Protein AF-A0A0W1A1R6-F1 (afdb_monomer)

Secondary structure (DSSP, 8-state):
--HHHHHHHHHHHHHHHHHHHHHHHHHH-SSHHHHHHHHHHHHHHHHHHHHHHHHHHHHHHHHTT-----HHHHHHHHHHHHHHHHHHHHHHHHHHH---TTS--HHHHHHHHHHHHHHHHHHHT--SSSPPPP-SHHHHHHHHHHHHHHHHHHHHHHHHHH-TTS---TTS-HHHHHHHHHHTTTHHHHTHHHHHHHHHHHHHHHHH--PPPP-----HHHHHHHHHHHHHHHHHHHHHHHHH-TT-GGGSTT--PPPP-PPP--------------------------------S---TT---------HHHHHHHHSTHHHHHHHHHHHHTS----

Foldseek 3Di:
DALLLLLLVLLLLVLVLLLVCLLCLQVVFLDQQSQLVSVLSLVLSVVSLVLNVLSLVQLVCVLVVNRDDLVSSQVSLLSVQLLLVLQLLLQVLLCLQDVPPPDCGSNNVSVVSLVSSVVSCVSSVHDSPDRRDDPDPSSLLSNLQSLVLSLLSLVLLVVCLVPLPDDDDPLQDPVLNVRSSVCSVPSCVVCVVVSVVSNVVSVVCNVVRPDDHGSDGHHSVNSVVSSVVSVVSSVVSVVSVCVSCVPRPCNDPPDDRDDDDDDDPDDPDDDDDDDDDDDDDDDDDDDDDDDDDDDDPDDPPPPDDDDDDDDHRVVVSSSSSVVVPVVVVVVVVPPDPDD

pLDDT: mean 74.77, std 26.29, range [22.03, 98.19]

Radius of gyration: 23.27 Å; Cα contacts (8 Å, |Δi|>4): 305; chains: 1; bounding box: 52×81×54 Å

Solvent-accessible surface area (backbone atoms only — not comparable to full-atom values): 20041 Å² total; per-residue (Å²): 130,59,52,57,56,55,52,37,54,51,46,55,54,48,40,56,45,39,48,56,46,21,39,48,27,24,66,68,36,65,49,69,35,19,10,24,52,14,35,52,38,48,53,50,41,55,54,50,50,53,45,40,53,53,40,50,56,47,49,54,28,49,76,70,73,67,64,85,75,68,62,66,55,57,55,47,50,35,56,53,49,29,55,48,52,44,48,32,49,36,27,44,30,33,42,66,59,37,79,52,83,88,54,91,40,67,38,55,52,35,51,52,52,49,53,53,49,46,58,46,21,63,69,60,72,47,78,73,86,60,80,54,68,68,87,46,73,68,43,44,50,48,49,52,51,30,32,50,54,24,28,52,44,30,47,50,40,53,50,29,44,74,40,56,80,59,90,70,66,85,82,46,53,70,72,56,52,53,51,52,39,55,28,21,83,42,52,39,57,77,43,37,66,62,41,54,52,54,29,50,54,24,49,55,51,59,74,70,48,90,73,76,82,81,81,61,61,33,49,46,70,58,34,54,52,49,47,54,50,53,51,51,53,52,49,53,51,52,53,56,47,40,75,77,45,67,85,40,68,89,71,40,93,84,54,71,80,82,80,70,86,79,77,85,91,70,83,93,74,84,92,85,85,85,89,80,91,85,88,88,82,90,84,89,86,89,88,89,87,85,86,82,92,77,96,65,97,76,76,85,80,81,81,83,78,85,88,82,90,80,82,52,38,72,46,49,59,33,45,56,35,58,54,64,62,51,60,47,53,54,60,65,68,63,62,75,93,71,135

Structure (mmCIF, N/CA/C/O backbone):
data_AF-A0A0W1A1R6-F1
#
_entry.id   AF-A0A0W1A1R6-F1
#
loop_
_atom_site.group_PDB
_atom_site.id
_atom_site.type_symbol
_atom_site.label_atom_id
_atom_site.label_alt_id
_atom_site.label_comp_id
_atom_site.label_asym_id
_atom_site.label_entity_id
_atom_site.label_seq_id
_atom_site.pdbx_PDB_ins_code
_atom_site.Cartn_x
_atom_site.Cartn_y
_atom_site.Cartn_z
_atom_site.occupancy
_atom_site.B_iso_or_equiv
_atom_site.auth_seq_id
_atom_site.auth_comp_id
_atom_site.auth_asym_id
_atom_site.auth_atom_id
_atom_site.pdbx_PDB_model_num
ATOM 1 N N . MET A 1 1 ? -22.730 -8.686 12.493 1.00 65.75 1 MET A N 1
ATOM 2 C CA . MET A 1 1 ? -21.372 -8.244 12.873 1.00 65.75 1 MET A CA 1
ATOM 3 C C . MET A 1 1 ? -21.263 -6.773 12.501 1.00 65.75 1 MET A C 1
ATOM 5 O O . MET A 1 1 ? -21.640 -6.451 11.381 1.00 65.75 1 MET A O 1
ATOM 9 N N . SER A 1 2 ? -20.875 -5.894 13.432 1.00 87.88 2 SER A N 1
ATOM 10 C CA . SER A 1 2 ? -20.839 -4.437 13.201 1.00 87.88 2 SER A CA 1
ATOM 11 C C . SER A 1 2 ? -19.845 -4.063 12.090 1.00 87.88 2 SER A C 1
ATOM 13 O O . SER A 1 2 ? -18.837 -4.754 11.914 1.00 87.88 2 SER A O 1
ATOM 15 N N . LYS A 1 3 ? -20.117 -2.980 11.346 1.00 92.25 3 LYS A N 1
ATOM 16 C CA . LYS A 1 3 ? -19.198 -2.443 10.323 1.00 92.25 3 LYS A CA 1
ATOM 17 C C . LYS A 1 3 ? -17.847 -2.055 10.933 1.00 92.25 3 LYS A C 1
ATOM 19 O O . LYS A 1 3 ? -16.809 -2.292 10.322 1.00 92.25 3 LYS A O 1
ATOM 24 N N . TYR A 1 4 ? -17.864 -1.547 12.167 1.00 93.88 4 TYR A N 1
ATOM 25 C CA . TYR A 1 4 ? -16.669 -1.154 12.909 1.00 93.88 4 TYR A CA 1
ATOM 26 C C . TYR A 1 4 ? -15.789 -2.359 13.238 1.00 93.88 4 TYR A C 1
ATOM 28 O O . TYR A 1 4 ? -14.581 -2.302 13.035 1.00 93.88 4 TYR A O 1
ATOM 36 N N . ASN A 1 5 ? -16.401 -3.473 13.656 1.00 94.12 5 ASN A N 1
ATOM 37 C CA . ASN A 1 5 ? -15.680 -4.716 13.930 1.00 94.12 5 ASN A CA 1
ATOM 38 C C . ASN A 1 5 ? -14.974 -5.229 12.676 1.00 94.12 5 ASN A C 1
ATOM 40 O O . ASN A 1 5 ? -13.793 -5.535 12.732 1.00 94.12 5 ASN A O 1
ATOM 44 N N . GLN A 1 6 ? -15.673 -5.291 11.540 1.00 95.06 6 GLN A N 1
ATOM 45 C CA . GLN A 1 6 ? -15.073 -5.820 10.312 1.00 95.06 6 GLN A CA 1
ATOM 46 C C . GLN A 1 6 ? -13.926 -4.946 9.804 1.00 95.06 6 GLN A C 1
ATOM 48 O O . GLN A 1 6 ? -12.898 -5.480 9.393 1.00 95.06 6 GLN A O 1
ATOM 53 N N . LEU A 1 7 ? -14.068 -3.619 9.886 1.00 96.62 7 LEU A N 1
ATOM 54 C CA . LEU A 1 7 ? -12.985 -2.711 9.525 1.00 96.62 7 LEU A CA 1
ATOM 55 C C . LEU A 1 7 ? -11.801 -2.825 10.494 1.00 96.62 7 LEU A C 1
ATOM 57 O O . LEU A 1 7 ? -10.667 -2.905 10.037 1.00 96.62 7 LEU A O 1
ATOM 61 N N . LEU A 1 8 ? -12.038 -2.898 11.809 1.00 96.69 8 LEU A N 1
ATOM 62 C CA . LEU A 1 8 ? -10.960 -3.075 12.786 1.00 96.69 8 LEU A CA 1
ATOM 63 C C . LEU A 1 8 ? -10.202 -4.387 12.558 1.00 96.69 8 LEU A C 1
ATOM 65 O O . LEU A 1 8 ? -8.973 -4.399 12.576 1.00 96.69 8 LEU A O 1
ATOM 69 N N . GLU A 1 9 ? -10.923 -5.485 12.329 1.00 95.25 9 GLU A N 1
ATOM 70 C CA . GLU A 1 9 ? -10.307 -6.785 12.078 1.00 95.25 9 GLU A CA 1
ATOM 71 C C . GLU A 1 9 ? -9.446 -6.767 10.813 1.00 95.25 9 GLU A C 1
ATOM 73 O O . GLU A 1 9 ? -8.319 -7.260 10.834 1.00 95.25 9 GLU A O 1
ATOM 78 N N . PHE A 1 10 ? -9.950 -6.144 9.743 1.00 95.62 10 PHE A N 1
ATOM 79 C CA . PHE A 1 10 ? -9.198 -5.937 8.509 1.00 95.62 10 PHE A CA 1
ATOM 80 C C . PHE A 1 10 ? -7.925 -5.112 8.751 1.00 95.62 10 PHE A C 1
ATOM 82 O O . PHE A 1 10 ? -6.849 -5.474 8.280 1.00 95.62 10 PHE A O 1
ATOM 89 N N . VAL A 1 11 ? -8.018 -4.021 9.519 1.00 97.06 11 VAL A N 1
ATOM 90 C CA . VAL A 1 11 ? -6.861 -3.172 9.847 1.00 97.06 11 VAL A CA 1
ATOM 91 C C . VAL A 1 11 ? -5.822 -3.937 10.667 1.00 97.06 11 VAL A C 1
ATOM 93 O O . VAL A 1 11 ? -4.633 -3.824 10.385 1.00 97.06 11 VAL A O 1
ATOM 96 N N . CYS A 1 12 ? -6.237 -4.758 11.634 1.00 94.75 12 CYS A N 1
ATOM 97 C CA . CYS A 1 12 ? -5.311 -5.569 12.431 1.00 94.75 12 CYS A CA 1
ATOM 98 C C . CYS A 1 12 ? -4.524 -6.566 11.564 1.00 94.75 12 CYS A C 1
ATOM 100 O O . CYS A 1 12 ? -3.315 -6.722 11.737 1.00 94.75 12 CYS A O 1
ATOM 102 N N . GLU A 1 13 ? -5.195 -7.216 10.611 1.00 92.06 13 GLU A N 1
ATOM 103 C CA . GLU A 1 13 ? -4.549 -8.095 9.629 1.00 92.06 13 GLU A CA 1
ATOM 104 C C . GLU A 1 13 ? -3.602 -7.326 8.707 1.00 92.06 13 GLU A C 1
ATOM 106 O O . GLU A 1 13 ? -2.495 -7.789 8.421 1.00 92.06 13 GLU A O 1
ATOM 111 N N . LEU A 1 14 ? -4.014 -6.136 8.264 1.00 93.12 14 LEU A N 1
ATOM 112 C CA . LEU A 1 14 ? -3.194 -5.278 7.422 1.00 93.12 14 LEU A CA 1
ATOM 113 C C . LEU A 1 14 ? -1.913 -4.840 8.142 1.00 93.12 14 LEU A C 1
ATOM 115 O O . LEU A 1 14 ? -0.839 -4.931 7.554 1.00 93.12 14 LEU A O 1
ATOM 119 N N . ILE A 1 15 ? -2.002 -4.434 9.412 1.00 93.88 15 ILE A N 1
ATOM 120 C CA . ILE A 1 15 ? -0.838 -4.058 10.229 1.00 93.88 15 ILE A CA 1
ATOM 121 C C . ILE A 1 15 ? 0.173 -5.206 10.283 1.00 93.88 15 ILE A C 1
ATOM 123 O O . ILE A 1 15 ? 1.352 -4.992 10.010 1.00 93.88 15 ILE A O 1
ATOM 127 N N . ASP A 1 16 ? -0.272 -6.429 10.581 1.00 89.00 16 ASP A N 1
ATOM 128 C CA . ASP A 1 16 ? 0.609 -7.604 10.636 1.00 89.00 16 ASP A CA 1
ATOM 129 C C . ASP A 1 16 ? 1.323 -7.851 9.291 1.00 89.00 16 ASP A C 1
ATOM 131 O O . ASP A 1 16 ? 2.538 -8.080 9.242 1.00 89.00 16 ASP A O 1
ATOM 135 N N . VAL A 1 17 ? 0.595 -7.723 8.177 1.00 87.56 17 VAL A N 1
ATOM 136 C CA . VAL A 1 17 ? 1.158 -7.828 6.822 1.00 87.56 17 VAL A CA 1
ATOM 137 C C . VAL A 1 17 ? 2.194 -6.732 6.549 1.00 87.56 17 VAL A C 1
ATOM 139 O O . VAL A 1 17 ? 3.285 -7.037 6.053 1.00 87.56 17 VAL A O 1
ATOM 142 N N . GLN A 1 18 ? 1.893 -5.473 6.873 1.00 88.19 18 GLN A N 1
ATOM 143 C CA . GLN A 1 18 ? 2.800 -4.353 6.612 1.00 88.19 18 GLN A CA 1
ATOM 144 C C . GLN A 1 18 ? 4.042 -4.392 7.513 1.00 88.19 18 GLN A C 1
ATOM 146 O O . GLN A 1 18 ? 5.143 -4.108 7.033 1.00 88.19 18 GLN A O 1
ATOM 151 N N . VAL A 1 19 ? 3.920 -4.852 8.765 1.00 88.81 19 VAL A N 1
ATOM 152 C CA . VAL A 1 19 ? 5.070 -5.069 9.660 1.00 88.81 19 VAL A CA 1
ATOM 153 C C . VAL A 1 19 ? 6.050 -6.067 9.056 1.00 88.81 19 VAL A C 1
ATOM 155 O O . VAL A 1 19 ? 7.231 -5.765 8.867 1.00 88.81 19 VAL A O 1
ATOM 158 N N . LYS A 1 20 ? 5.553 -7.242 8.659 1.00 86.50 20 LYS A N 1
ATOM 159 C CA . LYS A 1 20 ? 6.372 -8.267 7.995 1.00 86.50 20 LYS A CA 1
ATOM 160 C C . LYS A 1 20 ? 7.021 -7.729 6.717 1.00 86.50 20 LYS A C 1
ATOM 162 O O . LYS A 1 20 ? 8.168 -8.065 6.413 1.00 86.50 20 LYS A O 1
ATOM 167 N N . LYS A 1 21 ? 6.309 -6.886 5.964 1.00 85.19 21 LYS A N 1
ATOM 168 C CA . LYS A 1 21 ? 6.803 -6.286 4.721 1.00 85.19 21 LYS A CA 1
ATOM 169 C C . LYS A 1 21 ? 7.954 -5.310 4.958 1.00 85.19 21 LYS A C 1
ATOM 171 O O . LYS A 1 21 ? 8.985 -5.479 4.304 1.00 85.19 21 LYS A O 1
ATOM 176 N N . TYR A 1 22 ? 7.833 -4.324 5.853 1.00 87.19 22 TYR A N 1
ATOM 177 C CA . TYR A 1 22 ? 8.924 -3.354 6.031 1.00 87.19 22 TYR A CA 1
ATOM 178 C C . TYR A 1 22 ? 10.174 -4.000 6.631 1.00 87.19 22 TYR A C 1
ATOM 180 O O . TYR A 1 22 ? 11.281 -3.661 6.219 1.00 87.19 22 TYR A O 1
ATOM 188 N N . VAL A 1 23 ? 10.019 -4.984 7.529 1.00 88.06 23 VAL A N 1
ATOM 189 C CA . VAL A 1 23 ? 11.153 -5.756 8.066 1.00 88.06 23 VAL A CA 1
ATOM 190 C C . VAL A 1 23 ? 11.872 -6.466 6.928 1.00 88.06 23 VAL A C 1
ATOM 192 O O . VAL A 1 23 ? 13.084 -6.341 6.764 1.00 88.06 23 VAL A O 1
ATOM 195 N N . LYS A 1 24 ? 11.118 -7.159 6.072 1.00 82.38 24 LYS A N 1
ATOM 196 C CA . LYS A 1 24 ? 11.680 -7.871 4.925 1.00 82.38 24 LYS A CA 1
ATOM 197 C C . LYS A 1 24 ? 12.420 -6.933 3.969 1.00 82.38 24 LYS A C 1
ATOM 199 O O . LYS A 1 24 ? 13.506 -7.284 3.506 1.00 82.38 24 LYS A O 1
ATOM 204 N N . LEU A 1 25 ? 11.849 -5.763 3.682 1.00 79.94 25 LEU A N 1
ATOM 205 C CA . LEU A 1 25 ? 12.467 -4.743 2.833 1.00 79.94 25 LEU A CA 1
ATOM 206 C C . LEU A 1 25 ? 13.767 -4.199 3.448 1.00 79.94 25 LEU A C 1
ATOM 208 O O . LEU A 1 25 ? 14.769 -4.096 2.743 1.00 79.94 25 LEU A O 1
ATOM 212 N N . ALA A 1 26 ? 13.786 -3.933 4.757 1.00 83.25 26 ALA A N 1
ATOM 213 C CA . ALA A 1 26 ? 14.970 -3.442 5.461 1.00 83.25 26 ALA A CA 1
ATOM 214 C C . ALA A 1 26 ? 16.101 -4.487 5.540 1.00 83.25 26 ALA A C 1
ATOM 216 O O . ALA A 1 26 ? 17.276 -4.146 5.384 1.00 83.25 26 ALA A O 1
ATOM 217 N N . HIS A 1 27 ? 15.753 -5.763 5.747 1.00 78.56 27 HIS A N 1
ATOM 218 C CA . HIS A 1 27 ? 16.710 -6.870 5.880 1.00 78.56 27 HIS A CA 1
ATOM 219 C C . HIS A 1 27 ? 17.313 -7.315 4.553 1.00 78.56 27 HIS A C 1
ATOM 221 O O . HIS A 1 27 ? 18.521 -7.518 4.464 1.00 78.56 27 HIS A O 1
ATOM 227 N N . ARG A 1 28 ? 16.469 -7.526 3.538 1.00 67.88 28 ARG A N 1
ATOM 228 C CA . ARG A 1 28 ? 16.895 -8.096 2.250 1.00 67.88 28 ARG A CA 1
ATOM 229 C C . ARG A 1 28 ? 17.352 -7.044 1.250 1.00 67.88 28 ARG A C 1
ATOM 231 O O . ARG A 1 28 ? 17.987 -7.412 0.26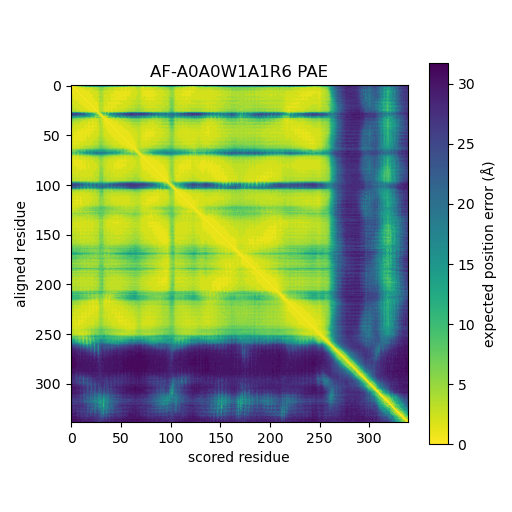9 1.00 67.88 28 ARG A O 1
ATOM 238 N N . GLY A 1 29 ? 16.960 -5.786 1.460 1.00 57.62 29 GLY A N 1
ATOM 239 C CA . GLY A 1 29 ? 16.993 -4.721 0.467 1.00 57.62 29 GLY A CA 1
ATOM 240 C C . GLY A 1 29 ? 18.283 -4.673 -0.342 1.00 57.62 29 GLY A C 1
ATOM 241 O O . GLY A 1 29 ? 19.356 -4.390 0.192 1.00 57.62 29 GLY A O 1
ATOM 242 N N . VAL A 1 30 ? 18.158 -4.927 -1.645 1.00 50.59 30 VAL A N 1
ATOM 243 C CA . VAL A 1 30 ? 19.235 -4.744 -2.621 1.00 50.59 30 VAL A CA 1
ATOM 244 C C . VAL A 1 30 ? 19.350 -3.249 -2.906 1.00 50.59 30 VAL A C 1
ATOM 246 O O . VAL A 1 30 ? 18.886 -2.761 -3.928 1.00 50.59 30 VAL A O 1
ATOM 249 N N . GLY A 1 31 ? 19.913 -2.511 -1.949 1.00 49.28 31 GLY A N 1
ATOM 250 C CA . GLY A 1 31 ? 20.193 -1.084 -2.080 1.00 49.28 31 GLY A CA 1
ATOM 251 C C . GLY A 1 31 ? 19.375 -0.153 -1.170 1.00 49.28 31 GLY A C 1
ATOM 252 O O . GLY A 1 31 ? 18.487 -0.597 -0.433 1.00 49.28 31 GLY A O 1
ATOM 253 N N . PRO A 1 32 ? 19.718 1.149 -1.191 1.00 52.56 32 PRO A N 1
ATOM 254 C CA . PRO A 1 32 ? 19.144 2.188 -0.331 1.00 52.56 32 PRO A CA 1
ATOM 255 C C . PRO A 1 32 ? 17.623 2.345 -0.469 1.00 52.56 32 PRO A C 1
ATOM 257 O O . PRO A 1 32 ? 16.946 2.755 0.466 1.00 52.56 32 PRO A O 1
ATOM 260 N N . ASP A 1 33 ? 17.038 1.952 -1.586 1.00 61.97 33 ASP A N 1
ATOM 261 C CA . ASP A 1 33 ? 15.681 2.356 -1.945 1.00 61.97 33 ASP A CA 1
ATOM 262 C C . ASP A 1 33 ? 14.626 1.334 -1.510 1.00 61.97 33 ASP A C 1
ATOM 264 O O . ASP A 1 33 ? 13.498 1.690 -1.167 1.00 61.97 33 ASP A O 1
ATOM 268 N N . ALA A 1 34 ? 15.018 0.063 -1.380 1.00 69.56 34 ALA A N 1
ATOM 269 C CA . ALA A 1 34 ? 14.240 -0.902 -0.611 1.00 69.56 34 ALA A CA 1
ATOM 270 C C . ALA A 1 34 ? 14.102 -0.444 0.852 1.00 69.56 34 ALA A C 1
ATOM 272 O O . ALA A 1 34 ? 13.048 -0.630 1.458 1.00 69.56 34 ALA A O 1
ATOM 273 N N . ARG A 1 35 ? 15.129 0.220 1.403 1.00 76.62 35 ARG A N 1
ATOM 274 C CA . ARG A 1 35 ? 15.091 0.800 2.753 1.00 76.62 35 ARG A CA 1
ATOM 275 C C . ARG A 1 35 ? 14.283 2.096 2.825 1.00 76.62 35 ARG A C 1
ATOM 277 O O . ARG A 1 35 ? 13.677 2.347 3.863 1.00 76.62 35 ARG A O 1
ATOM 284 N N . ILE A 1 36 ? 14.223 2.884 1.750 1.00 77.50 36 ILE A N 1
ATOM 285 C CA . ILE A 1 36 ? 13.295 4.026 1.635 1.00 77.50 36 ILE A CA 1
ATOM 286 C C . ILE A 1 36 ? 11.845 3.529 1.637 1.00 77.50 36 ILE A C 1
ATOM 288 O O . ILE A 1 36 ? 11.023 4.000 2.419 1.00 77.50 36 ILE A O 1
ATOM 292 N N . ASN A 1 37 ? 11.539 2.504 0.838 1.00 77.50 37 ASN A N 1
ATOM 293 C CA . ASN A 1 37 ? 10.208 1.896 0.821 1.00 77.50 37 ASN A CA 1
ATOM 294 C C . ASN A 1 37 ? 9.860 1.246 2.174 1.00 77.50 37 ASN A C 1
ATOM 296 O O . ASN A 1 37 ? 8.727 1.330 2.639 1.00 77.50 37 ASN A O 1
ATOM 300 N N . ALA A 1 38 ? 10.840 0.650 2.860 1.00 84.19 38 ALA A N 1
ATOM 301 C CA . ALA A 1 38 ? 10.650 0.163 4.224 1.00 84.19 38 ALA A CA 1
ATOM 302 C C . ALA A 1 38 ? 10.276 1.296 5.199 1.00 84.19 38 ALA A C 1
ATOM 304 O O . ALA A 1 38 ? 9.384 1.106 6.020 1.00 84.19 38 ALA A O 1
ATOM 305 N N . ALA A 1 39 ? 10.896 2.476 5.085 1.00 87.12 39 ALA A N 1
ATOM 306 C CA . ALA A 1 39 ? 10.532 3.642 5.893 1.00 87.12 39 ALA A CA 1
ATOM 307 C C . ALA A 1 39 ? 9.099 4.126 5.606 1.00 87.12 39 ALA A C 1
ATOM 309 O O . ALA A 1 39 ? 8.376 4.484 6.530 1.00 87.12 39 ALA A O 1
ATOM 310 N N . LEU A 1 40 ? 8.659 4.080 4.344 1.00 84.44 40 LEU A N 1
ATOM 311 C CA . LEU A 1 40 ? 7.281 4.417 3.975 1.00 84.44 40 LEU A CA 1
ATOM 312 C C . LEU A 1 40 ? 6.260 3.461 4.600 1.00 84.44 40 LEU A C 1
ATOM 314 O O . LEU A 1 40 ? 5.284 3.901 5.199 1.00 84.44 40 LEU A O 1
ATOM 318 N N . VAL A 1 41 ? 6.507 2.156 4.493 1.00 89.75 41 VAL A N 1
ATOM 319 C CA . VAL A 1 41 ? 5.622 1.133 5.065 1.00 89.75 41 VAL A CA 1
ATOM 320 C C . VAL A 1 41 ? 5.636 1.186 6.602 1.00 89.75 41 VAL A C 1
ATOM 322 O O . VAL A 1 41 ? 4.627 0.895 7.234 1.00 89.75 41 VAL A O 1
ATOM 325 N N . TYR A 1 42 ? 6.753 1.585 7.216 1.00 93.69 42 TYR A N 1
ATOM 326 C CA . TYR A 1 42 ? 6.822 1.856 8.654 1.00 93.69 42 TYR A CA 1
ATOM 327 C C . TYR A 1 42 ? 5.870 2.990 9.074 1.00 93.69 42 TYR A C 1
ATOM 329 O O . TYR A 1 42 ? 5.110 2.810 10.024 1.00 93.69 42 TYR A O 1
ATOM 337 N N . ASP A 1 43 ? 5.854 4.116 8.355 1.00 92.56 43 ASP A N 1
ATOM 338 C CA . ASP A 1 43 ? 4.935 5.221 8.665 1.00 92.56 43 ASP A CA 1
ATOM 339 C C . ASP A 1 43 ? 3.468 4.838 8.443 1.00 92.56 43 ASP A C 1
ATOM 341 O O . ASP A 1 43 ? 2.610 5.203 9.244 1.00 92.56 43 ASP A O 1
ATOM 345 N N . GLU A 1 44 ? 3.183 4.056 7.396 1.00 94.19 44 GLU A N 1
ATOM 346 C CA . GLU A 1 44 ? 1.854 3.481 7.164 1.00 94.19 44 GLU A CA 1
ATOM 347 C C . GLU A 1 44 ? 1.391 2.658 8.376 1.00 94.19 44 GLU A C 1
ATOM 349 O O . GLU A 1 44 ? 0.257 2.807 8.825 1.00 94.19 44 GLU A O 1
ATOM 354 N N . VAL A 1 45 ? 2.266 1.827 8.958 1.00 96.75 45 VAL A N 1
ATOM 355 C CA . VAL A 1 45 ? 1.925 1.036 10.152 1.00 96.75 45 VAL A CA 1
ATOM 356 C C . VAL A 1 45 ? 1.568 1.924 11.345 1.00 96.75 45 VAL A C 1
ATOM 358 O O . VAL A 1 45 ? 0.621 1.599 12.063 1.00 96.75 45 VAL A O 1
ATOM 361 N N . ASN A 1 46 ? 2.270 3.043 11.544 1.00 97.38 46 ASN A N 1
ATOM 362 C CA . ASN A 1 46 ? 1.945 3.984 12.616 1.00 97.38 46 ASN A CA 1
ATOM 363 C C . ASN A 1 46 ? 0.528 4.555 12.451 1.00 97.38 46 ASN A C 1
ATOM 365 O O . ASN A 1 46 ? -0.266 4.490 13.388 1.00 97.38 46 ASN A O 1
ATOM 369 N N . GLU A 1 47 ? 0.169 5.032 11.255 1.00 97.38 47 GLU A N 1
ATOM 370 C CA . GLU A 1 47 ? -1.186 5.545 11.013 1.00 97.38 47 GLU A CA 1
ATOM 371 C C . GLU A 1 47 ? -2.253 4.450 11.121 1.00 97.38 47 GLU A C 1
ATOM 373 O O . GLU A 1 47 ? -3.328 4.680 11.675 1.00 97.38 47 GLU A O 1
ATOM 378 N N . LEU A 1 48 ? -1.972 3.235 10.643 1.00 98.00 48 LEU A N 1
ATOM 379 C CA . LEU A 1 48 ? -2.901 2.112 10.774 1.00 98.00 48 LEU A CA 1
ATOM 380 C C . LEU A 1 48 ? -3.159 1.749 12.244 1.00 98.00 48 LEU A C 1
ATOM 382 O O . LEU A 1 48 ? -4.294 1.427 12.597 1.00 98.00 48 LEU A O 1
ATOM 386 N N . LEU A 1 49 ? -2.145 1.831 13.112 1.00 98.06 49 LEU A N 1
ATOM 387 C CA . LEU A 1 49 ? -2.311 1.633 14.555 1.00 98.06 49 LEU A CA 1
ATOM 388 C C . LEU A 1 49 ? -3.198 2.721 15.177 1.00 98.06 49 LEU A C 1
ATOM 390 O O . LEU A 1 49 ? -4.089 2.398 15.965 1.00 98.06 49 LEU A O 1
ATOM 394 N N . GLU A 1 50 ? -3.021 3.988 14.797 1.00 97.56 50 GLU A N 1
ATOM 395 C CA . GLU A 1 50 ? -3.879 5.093 15.254 1.00 97.56 50 GLU A CA 1
ATOM 396 C C . GLU A 1 50 ? -5.336 4.928 14.787 1.00 97.56 50 GLU A C 1
ATOM 398 O O . GLU A 1 50 ? -6.283 5.132 15.561 1.00 97.56 50 GLU A O 1
ATOM 403 N N . ILE A 1 51 ? -5.530 4.489 13.540 1.00 97.50 51 ILE A N 1
ATOM 404 C CA . ILE A 1 51 ? -6.846 4.156 12.983 1.00 97.50 51 ILE A CA 1
ATOM 405 C C . ILE A 1 51 ? -7.480 3.011 13.779 1.00 97.50 51 ILE A C 1
ATOM 407 O O . ILE A 1 51 ? -8.640 3.110 14.186 1.00 97.50 51 ILE A O 1
ATOM 411 N N . ALA A 1 52 ? -6.727 1.943 14.057 1.00 97.69 52 ALA A N 1
ATOM 412 C CA . ALA A 1 52 ? -7.209 0.799 14.823 1.00 97.69 52 ALA A CA 1
ATOM 413 C C . ALA A 1 52 ? -7.638 1.203 16.245 1.00 97.69 52 ALA A C 1
ATOM 415 O O . ALA A 1 52 ? -8.717 0.821 16.699 1.00 97.69 52 ALA A O 1
ATOM 416 N N . GLN A 1 53 ? -6.841 2.026 16.933 1.00 96.94 53 GLN A N 1
ATOM 417 C CA . GLN A 1 53 ? -7.183 2.550 18.260 1.00 96.94 53 GLN A CA 1
ATOM 418 C C . GLN A 1 53 ? -8.449 3.415 18.227 1.00 96.94 53 GLN A C 1
ATOM 420 O O . GLN A 1 53 ? -9.292 3.336 19.123 1.00 96.94 53 GLN A O 1
ATOM 425 N N . SER A 1 54 ? -8.606 4.236 17.188 1.00 95.31 54 SER A N 1
ATOM 426 C CA . SER A 1 54 ? -9.790 5.081 17.007 1.00 95.31 54 SER A CA 1
ATOM 427 C C . SER A 1 54 ? -11.048 4.246 16.765 1.00 95.31 54 SER A C 1
ATOM 429 O O . SER A 1 54 ? -12.082 4.490 17.390 1.00 95.31 54 SER A O 1
ATOM 431 N N . LEU A 1 55 ? -10.951 3.208 15.929 1.00 95.88 55 LEU A N 1
ATOM 432 C CA . LEU A 1 55 ? -12.033 2.251 15.691 1.00 95.88 55 LEU A CA 1
ATOM 433 C C . LEU A 1 55 ? -12.403 1.475 16.959 1.00 95.88 55 LEU A C 1
ATOM 435 O O . LEU A 1 55 ? -13.589 1.302 17.235 1.00 95.88 55 LEU A O 1
ATOM 439 N N . LEU A 1 56 ? -11.422 1.062 17.764 1.00 95.69 56 LEU A N 1
ATOM 440 C CA . LEU A 1 56 ? -11.667 0.354 19.020 1.00 95.69 56 LEU A CA 1
ATOM 441 C C . LEU A 1 56 ? -12.477 1.204 20.012 1.00 95.69 56 LEU A C 1
ATOM 443 O O . LEU A 1 56 ? -13.472 0.731 20.562 1.00 95.69 56 LEU A O 1
ATOM 447 N N . LYS A 1 57 ? -12.127 2.488 20.163 1.00 94.44 57 LYS A N 1
ATOM 448 C CA . LYS A 1 57 ? -12.897 3.444 20.981 1.00 94.44 57 LYS A CA 1
ATOM 449 C C . LYS A 1 57 ? -14.330 3.617 20.475 1.00 94.44 57 LYS A C 1
ATOM 451 O O . LYS A 1 57 ? -15.252 3.792 21.269 1.00 94.44 57 LYS A O 1
ATOM 456 N N . VAL A 1 58 ? -14.535 3.585 19.157 1.00 93.62 58 VAL A N 1
ATOM 457 C CA . VAL A 1 58 ? -15.877 3.655 18.563 1.00 93.62 58 VAL A CA 1
ATOM 458 C C . VAL A 1 58 ? -16.686 2.397 18.871 1.00 93.62 58 VAL A C 1
ATOM 460 O O . VAL A 1 58 ? -17.845 2.518 19.259 1.00 93.62 58 VAL A O 1
ATOM 463 N N . ILE A 1 59 ? -16.078 1.213 18.778 1.00 94.81 59 ILE A N 1
ATOM 464 C CA . ILE A 1 59 ? -16.719 -0.060 19.144 1.00 94.81 59 ILE A CA 1
ATOM 465 C C . ILE A 1 59 ? -17.130 -0.048 20.619 1.00 94.81 59 ILE A C 1
ATOM 467 O O . ILE A 1 59 ? -18.253 -0.420 20.952 1.00 94.81 59 ILE A O 1
ATOM 471 N N . GLU A 1 60 ? -16.263 0.433 21.511 1.00 94.50 60 GLU A N 1
ATOM 472 C CA . GLU A 1 60 ? -16.584 0.552 22.934 1.00 94.50 60 GLU A CA 1
ATOM 473 C C . GLU A 1 60 ? -17.790 1.481 23.179 1.00 94.50 60 GLU A C 1
ATOM 475 O O . GLU A 1 60 ? -18.702 1.133 23.935 1.00 94.50 60 GLU A O 1
ATOM 480 N N . LYS A 1 61 ? -17.834 2.646 22.518 1.00 93.12 61 LYS A N 1
ATOM 481 C CA . LYS A 1 61 ? -18.971 3.583 22.601 1.00 93.12 61 LYS A CA 1
ATOM 482 C C . LYS A 1 61 ? -20.257 2.997 22.017 1.00 93.12 61 LYS A C 1
ATOM 484 O O . LYS A 1 61 ? -21.320 3.176 22.609 1.00 93.12 61 LYS A O 1
ATOM 489 N N . GLU A 1 62 ? -20.169 2.282 20.893 1.00 92.44 62 GLU A N 1
ATOM 490 C CA . GLU A 1 62 ? -21.304 1.582 20.273 1.00 92.44 62 GLU A CA 1
ATOM 491 C C . GLU A 1 62 ? -21.914 0.576 21.257 1.00 92.44 62 GLU A C 1
ATOM 493 O O . GLU A 1 62 ? -23.121 0.596 21.497 1.00 92.44 62 GLU A O 1
ATOM 498 N N . LEU A 1 63 ? -21.077 -0.240 21.905 1.00 91.25 63 LEU A N 1
ATOM 499 C CA . LEU A 1 63 ? -21.514 -1.234 22.889 1.00 91.25 63 LEU A CA 1
ATOM 500 C C . LEU A 1 63 ? -22.133 -0.609 24.146 1.00 91.25 63 LEU A C 1
ATOM 502 O O . LEU A 1 63 ? -23.032 -1.197 24.745 1.00 91.25 63 LEU A O 1
ATOM 506 N N . LYS A 1 64 ? -21.679 0.586 24.541 1.00 92.69 64 LYS A N 1
ATOM 507 C CA . LYS A 1 64 ? -22.241 1.350 25.668 1.00 92.69 64 LYS A CA 1
ATOM 508 C C . LYS A 1 64 ? -23.485 2.168 25.296 1.00 92.69 64 LYS A C 1
ATOM 510 O O . LYS A 1 64 ? -24.068 2.794 26.177 1.00 92.69 64 LYS A O 1
ATOM 515 N N . GLY A 1 65 ? -23.892 2.184 24.024 1.00 88.44 65 GLY A N 1
ATOM 516 C CA . GLY A 1 65 ? -25.030 2.974 23.546 1.00 88.44 65 GLY A CA 1
ATOM 517 C C . GLY A 1 65 ? -24.790 4.488 23.554 1.00 88.44 65 GLY A C 1
ATOM 518 O O . GLY A 1 65 ? -25.749 5.250 23.610 1.00 88.44 65 GLY A O 1
ATOM 519 N N . SER A 1 66 ? -23.528 4.928 23.517 1.00 88.94 66 SER A N 1
ATOM 520 C CA . SER A 1 66 ? -23.119 6.342 23.578 1.00 88.94 66 SER A CA 1
ATOM 521 C C . SER A 1 66 ? -22.447 6.838 22.292 1.00 88.94 66 SER A C 1
ATOM 523 O O . SER A 1 66 ? -21.705 7.822 22.300 1.00 88.94 66 SER A O 1
ATOM 525 N N . LEU A 1 67 ? -22.656 6.135 21.176 1.00 86.12 67 LEU A N 1
ATOM 526 C CA . LEU A 1 67 ? -22.104 6.522 19.884 1.00 86.12 67 LEU A CA 1
ATOM 527 C C . LEU A 1 67 ? -22.944 7.635 19.245 1.00 86.12 67 LEU A C 1
ATOM 529 O O . LEU A 1 67 ? -24.063 7.395 18.801 1.00 86.12 67 LEU A O 1
ATOM 533 N N . GLU A 1 68 ? -22.372 8.834 19.172 1.00 75.50 68 GLU A N 1
ATOM 534 C CA . GLU A 1 68 ? -23.023 10.013 18.579 1.00 75.50 68 GLU A CA 1
ATOM 535 C C . GLU A 1 68 ? -22.481 10.357 17.182 1.00 75.50 68 GLU A C 1
ATOM 537 O O . GLU A 1 68 ? -23.208 10.908 16.360 1.00 75.50 68 GLU A O 1
ATOM 542 N N . ASP A 1 69 ? -21.223 10.004 16.892 1.00 75.56 69 ASP A N 1
ATOM 543 C CA . ASP A 1 69 ? -20.528 10.374 15.656 1.00 75.56 69 ASP A CA 1
ATOM 544 C C . ASP A 1 69 ? -20.187 9.150 14.796 1.00 75.56 69 ASP A C 1
ATOM 546 O O . ASP A 1 69 ? -19.445 8.251 15.205 1.00 75.56 69 ASP A O 1
ATOM 550 N N . THR A 1 70 ? -20.720 9.128 13.575 1.00 76.56 70 THR A N 1
ATOM 551 C CA . THR A 1 70 ? -20.461 8.078 12.587 1.00 76.56 70 THR A CA 1
ATOM 552 C C . THR A 1 70 ? -19.320 8.411 11.627 1.00 76.56 70 THR A C 1
ATOM 554 O O . THR A 1 70 ? -18.872 7.506 10.921 1.00 76.56 70 THR A O 1
ATOM 557 N N . SER A 1 71 ? -18.832 9.657 11.606 1.00 86.88 71 SER A N 1
ATOM 558 C CA . SER A 1 71 ? -17.824 10.144 10.651 1.00 86.88 71 SER A CA 1
ATOM 559 C C . SER A 1 71 ? -16.468 9.450 10.801 1.00 86.88 71 SER A C 1
ATOM 561 O O . SER A 1 71 ? -15.770 9.236 9.809 1.00 86.88 71 SER A O 1
ATOM 563 N N . THR A 1 72 ? -16.138 8.981 12.010 1.00 87.62 72 THR A N 1
ATOM 564 C CA . THR A 1 72 ? -14.934 8.181 12.276 1.00 87.62 72 THR A CA 1
ATOM 565 C C . THR A 1 72 ? -14.874 6.917 11.422 1.00 87.62 72 THR A C 1
ATOM 567 O O . THR A 1 72 ? -13.785 6.508 11.028 1.00 87.62 72 THR A O 1
ATOM 570 N N . PHE A 1 73 ? -16.022 6.298 11.108 1.00 92.75 73 PHE A N 1
ATOM 571 C CA . PHE A 1 73 ? -16.040 5.144 10.207 1.00 92.75 73 PHE A CA 1
ATOM 572 C C . PHE A 1 73 ? -15.574 5.537 8.810 1.00 92.75 73 PHE A C 1
ATOM 574 O O . PHE A 1 73 ? -14.703 4.880 8.253 1.00 92.75 73 PHE A O 1
ATOM 581 N N . ASP A 1 74 ? -16.173 6.590 8.256 1.00 93.19 74 ASP A N 1
ATOM 582 C CA . ASP A 1 74 ? -15.955 6.993 6.871 1.00 93.19 74 ASP A CA 1
ATOM 583 C C . ASP A 1 74 ? -14.506 7.441 6.678 1.00 93.19 74 ASP A C 1
ATOM 585 O O . ASP A 1 74 ? -13.852 7.011 5.730 1.00 93.19 74 ASP A O 1
ATOM 589 N N . LEU A 1 75 ? -13.971 8.223 7.622 1.00 94.38 75 LEU A N 1
ATOM 590 C CA . LEU A 1 75 ? -12.575 8.651 7.606 1.00 94.38 75 LEU A CA 1
ATOM 591 C C . LEU A 1 75 ? -11.616 7.454 7.687 1.00 94.38 75 LEU A C 1
ATOM 593 O O . LEU A 1 75 ? -10.766 7.298 6.810 1.00 94.38 75 LEU A O 1
ATOM 597 N N . ALA A 1 76 ? -11.791 6.575 8.681 1.00 96.06 76 ALA A N 1
ATOM 598 C CA . ALA A 1 76 ? -10.961 5.380 8.833 1.00 96.06 76 ALA A CA 1
ATOM 599 C C . ALA A 1 76 ? -11.028 4.486 7.589 1.00 96.06 76 ALA A C 1
ATOM 601 O O . ALA A 1 76 ? -10.005 4.020 7.093 1.00 96.06 76 ALA A O 1
ATOM 602 N N . PHE A 1 77 ? -12.230 4.276 7.050 1.00 96.88 77 PHE A N 1
ATOM 603 C CA . PHE A 1 77 ? -12.443 3.472 5.855 1.00 96.88 77 PHE A CA 1
ATOM 604 C C . PHE A 1 77 ? -11.692 4.049 4.650 1.00 96.88 77 PHE A C 1
ATOM 606 O O . PHE A 1 77 ? -10.978 3.314 3.969 1.00 96.88 77 PHE A O 1
ATOM 613 N N . GLN A 1 78 ? -11.813 5.357 4.402 1.00 96.81 78 GLN A N 1
ATOM 614 C CA . GLN A 1 78 ? -11.127 6.016 3.289 1.00 96.81 78 GLN A CA 1
ATOM 615 C C . GLN A 1 78 ? -9.604 5.961 3.446 1.00 96.81 78 GLN A C 1
ATOM 617 O O . GLN A 1 78 ? -8.908 5.667 2.477 1.00 96.81 78 GLN A O 1
ATOM 622 N N . GLN A 1 79 ? -9.077 6.157 4.657 1.00 97.50 79 GLN A N 1
ATOM 623 C CA . GLN A 1 79 ? -7.637 6.061 4.907 1.00 97.50 79 GLN A CA 1
ATOM 624 C C . GLN A 1 79 ? -7.092 4.642 4.694 1.00 97.50 79 GLN A C 1
ATOM 626 O O . GLN A 1 79 ? -6.032 4.469 4.096 1.00 97.50 79 GLN A O 1
ATOM 631 N N . VAL A 1 80 ? -7.822 3.614 5.130 1.00 97.62 80 VAL A N 1
ATOM 632 C CA . VAL A 1 80 ? -7.431 2.211 4.918 1.00 97.62 80 VAL A CA 1
ATOM 633 C C . VAL A 1 80 ? -7.508 1.846 3.436 1.00 97.62 80 VAL A C 1
ATOM 635 O O . VAL A 1 80 ? -6.571 1.260 2.893 1.00 97.62 80 VAL A O 1
ATOM 638 N N . LYS A 1 81 ? -8.589 2.243 2.753 1.00 97.88 81 LYS A N 1
ATOM 639 C CA . LYS A 1 81 ? -8.754 2.060 1.305 1.00 97.88 81 LYS A CA 1
ATOM 640 C C . LYS A 1 81 ? -7.622 2.722 0.522 1.00 97.88 81 LYS A C 1
ATOM 642 O O . LYS A 1 81 ? -7.072 2.089 -0.375 1.00 97.88 81 LYS A O 1
ATOM 647 N N . PHE A 1 82 ? -7.229 3.937 0.905 1.00 98.06 82 PHE A N 1
ATOM 648 C CA . PHE A 1 82 ? -6.117 4.663 0.296 1.00 98.06 82 PHE A CA 1
ATOM 649 C C . PHE A 1 82 ? -4.829 3.830 0.270 1.00 98.06 82 PHE A C 1
ATOM 651 O O . PHE A 1 82 ? -4.223 3.680 -0.793 1.00 98.06 82 PHE A O 1
ATOM 658 N N . TYR A 1 83 ? -4.435 3.241 1.403 1.00 95.94 83 TYR A N 1
ATOM 659 C CA . TYR A 1 83 ? -3.205 2.451 1.496 1.00 95.94 83 TYR A CA 1
ATOM 660 C C . TYR A 1 83 ? -3.222 1.208 0.601 1.00 95.94 83 TYR A C 1
ATOM 662 O O . TYR A 1 83 ? -2.246 0.934 -0.106 1.00 95.94 83 TYR A O 1
ATOM 670 N N . ILE A 1 84 ? -4.354 0.500 0.554 1.00 95.31 84 ILE A N 1
ATOM 671 C CA . ILE A 1 84 ? -4.511 -0.660 -0.329 1.00 95.31 84 ILE A CA 1
ATOM 672 C C . ILE A 1 84 ? -4.487 -0.243 -1.804 1.00 95.31 84 ILE A C 1
ATOM 674 O O . ILE A 1 84 ? -3.832 -0.910 -2.603 1.00 95.31 84 ILE A O 1
ATOM 678 N N . GLU A 1 85 ? -5.132 0.867 -2.179 1.00 95.88 85 GLU A N 1
ATOM 679 C CA . GLU A 1 85 ? -5.101 1.391 -3.553 1.00 95.88 85 GLU A CA 1
ATOM 680 C C . GLU A 1 85 ? -3.676 1.761 -3.993 1.00 95.88 85 GLU A C 1
ATOM 682 O O . GLU A 1 85 ? -3.265 1.416 -5.104 1.00 95.88 85 GLU A O 1
ATOM 687 N N . GLN A 1 86 ? -2.885 2.386 -3.113 1.00 93.31 86 GLN A N 1
ATOM 688 C CA . GLN A 1 86 ? -1.483 2.701 -3.411 1.00 93.31 86 GLN A CA 1
ATOM 689 C C . GLN A 1 86 ? -0.635 1.434 -3.566 1.00 93.31 86 GLN A C 1
ATOM 691 O O . GLN A 1 86 ? 0.253 1.360 -4.420 1.00 93.31 86 GLN A O 1
ATOM 696 N N . GLU A 1 87 ? -0.898 0.400 -2.765 1.00 89.25 87 GLU A N 1
ATOM 697 C CA . GLU A 1 87 ? -0.209 -0.873 -2.928 1.00 89.25 87 GLU A CA 1
ATOM 698 C C . GLU A 1 87 ? -0.621 -1.618 -4.194 1.00 89.25 87 GLU A C 1
ATOM 700 O O . GLU A 1 87 ? 0.262 -2.135 -4.881 1.00 89.25 87 GLU A O 1
ATOM 705 N N . LYS A 1 88 ? -1.911 -1.607 -4.540 1.00 90.69 88 LYS A N 1
ATOM 706 C CA . LYS A 1 88 ? -2.425 -2.179 -5.786 1.00 90.69 88 LYS A CA 1
ATOM 707 C C . LYS A 1 88 ? -1.789 -1.518 -7.002 1.00 90.69 88 LYS A C 1
ATOM 709 O O . LYS A 1 88 ? -1.370 -2.226 -7.908 1.00 90.69 88 LYS A O 1
ATOM 714 N N . LEU A 1 89 ? -1.633 -0.192 -7.008 1.00 91.19 89 LEU A N 1
ATOM 715 C CA . LEU A 1 89 ? -0.946 0.524 -8.088 1.00 91.19 89 LEU A CA 1
ATOM 716 C C . LEU A 1 89 ? 0.470 -0.028 -8.325 1.00 91.19 89 LEU A C 1
ATOM 718 O O . LEU A 1 89 ? 0.825 -0.390 -9.449 1.00 91.19 89 LEU A O 1
ATOM 722 N N . ARG A 1 90 ? 1.273 -0.130 -7.258 1.00 86.81 90 ARG A N 1
ATOM 723 C CA . ARG A 1 90 ? 2.649 -0.652 -7.337 1.00 86.81 90 ARG A CA 1
ATOM 724 C C . ARG A 1 90 ? 2.668 -2.122 -7.759 1.00 86.81 90 ARG A C 1
ATOM 726 O O . ARG A 1 90 ? 3.501 -2.519 -8.573 1.00 86.81 90 ARG A O 1
ATOM 733 N N . ALA A 1 91 ? 1.761 -2.923 -7.204 1.00 84.19 91 ALA A N 1
ATOM 734 C CA . ALA A 1 91 ? 1.659 -4.348 -7.489 1.00 84.19 91 ALA A CA 1
ATOM 735 C C . ALA A 1 91 ? 1.266 -4.610 -8.946 1.00 84.19 91 ALA A C 1
ATOM 737 O O . ALA A 1 91 ? 1.909 -5.423 -9.607 1.00 84.19 91 ALA A O 1
ATOM 738 N N . TYR A 1 92 ? 0.293 -3.861 -9.462 1.00 89.38 92 TYR A N 1
ATOM 739 C CA . TYR A 1 92 ? -0.185 -3.983 -10.830 1.00 89.38 92 TYR A CA 1
ATOM 740 C C . TYR A 1 92 ? 0.866 -3.521 -11.842 1.00 89.38 92 TYR A C 1
ATOM 742 O O . TYR A 1 92 ? 1.097 -4.202 -12.839 1.00 89.38 92 TYR A O 1
ATOM 750 N N . ALA A 1 93 ? 1.593 -2.432 -11.560 1.00 87.50 93 ALA A N 1
ATOM 751 C CA . ALA A 1 93 ? 2.748 -2.037 -12.369 1.00 87.50 93 ALA A CA 1
ATOM 752 C C . ALA A 1 93 ? 3.816 -3.149 -12.407 1.00 87.50 93 ALA A C 1
ATOM 754 O O . ALA A 1 93 ? 4.305 -3.507 -13.479 1.00 87.50 93 ALA A O 1
ATOM 755 N N . GLY A 1 94 ? 4.133 -3.748 -11.254 1.00 83.94 94 GLY A N 1
ATOM 756 C CA . GLY A 1 94 ? 5.044 -4.892 -11.167 1.00 83.94 94 GLY A CA 1
ATOM 757 C C . GLY A 1 94 ? 4.548 -6.118 -11.939 1.00 83.94 94 GLY A C 1
ATOM 758 O O . GLY A 1 94 ? 5.328 -6.756 -12.641 1.00 83.94 94 GLY A O 1
ATOM 759 N N . TRP A 1 95 ? 3.250 -6.417 -11.871 1.00 86.81 95 TRP A N 1
ATOM 760 C CA . TRP A 1 95 ? 2.634 -7.489 -12.647 1.00 86.81 95 TRP A CA 1
ATOM 761 C C . TRP A 1 95 ? 2.748 -7.214 -14.148 1.00 86.81 95 TRP A C 1
ATOM 763 O O . TRP A 1 95 ? 3.132 -8.104 -14.904 1.00 86.81 95 TRP A O 1
ATOM 773 N N . LEU A 1 96 ? 2.477 -5.989 -14.611 1.00 89.12 96 LEU A N 1
ATOM 774 C CA . LEU A 1 96 ? 2.639 -5.598 -16.018 1.00 89.12 96 LEU A CA 1
ATOM 775 C C . LEU A 1 96 ? 4.085 -5.777 -16.510 1.00 89.12 96 LEU A C 1
ATOM 777 O O . LEU A 1 96 ? 4.284 -6.192 -17.653 1.00 89.12 96 LEU A O 1
ATOM 781 N N . LEU A 1 97 ? 5.079 -5.547 -15.647 1.00 86.12 97 LEU A N 1
ATOM 782 C CA . LEU A 1 97 ? 6.490 -5.799 -15.949 1.00 86.12 97 LEU A CA 1
ATOM 783 C C . LEU A 1 97 ? 6.798 -7.300 -16.084 1.00 86.12 97 LEU A C 1
ATOM 785 O O . LEU A 1 97 ? 7.461 -7.720 -17.033 1.00 86.12 97 LEU A O 1
ATOM 789 N N . ASP A 1 98 ? 6.316 -8.121 -15.151 1.00 81.94 98 ASP A N 1
ATOM 790 C CA . ASP A 1 98 ? 6.577 -9.559 -15.160 1.00 81.94 98 ASP A CA 1
ATOM 791 C C . ASP A 1 98 ? 5.464 -10.370 -14.476 1.00 81.94 98 ASP A C 1
ATOM 793 O O . ASP A 1 98 ? 5.115 -10.150 -13.313 1.00 81.94 98 ASP A O 1
ATOM 797 N N . ALA A 1 99 ? 4.922 -11.349 -15.206 1.00 67.62 99 ALA A N 1
ATOM 798 C CA . ALA A 1 99 ? 3.891 -12.255 -14.714 1.00 67.62 99 ALA A CA 1
ATOM 799 C C . ALA A 1 99 ? 4.531 -13.301 -13.794 1.00 67.62 99 ALA A C 1
ATOM 801 O O . ALA A 1 99 ? 4.940 -14.382 -14.223 1.00 67.62 99 ALA A O 1
ATOM 802 N N . ASN A 1 100 ? 4.643 -12.969 -12.511 1.00 58.56 100 ASN A N 1
ATOM 803 C CA . ASN A 1 100 ? 5.245 -13.844 -11.512 1.00 58.56 100 ASN A CA 1
ATOM 804 C C . ASN A 1 100 ? 4.273 -14.979 -11.113 1.00 58.56 100 ASN A C 1
ATOM 806 O O . ASN A 1 100 ? 3.744 -15.001 -10.008 1.00 58.56 100 ASN A O 1
ATOM 810 N N . ASN A 1 101 ? 4.012 -15.916 -12.030 1.00 47.97 101 ASN A N 1
ATOM 811 C CA . ASN A 1 101 ? 2.917 -16.901 -11.968 1.00 47.97 101 ASN A CA 1
ATOM 812 C C . ASN A 1 101 ? 3.132 -18.088 -11.003 1.00 47.97 101 ASN A C 1
ATOM 814 O O . ASN A 1 101 ? 2.407 -19.078 -11.079 1.00 47.97 101 ASN A O 1
ATOM 818 N N . ILE A 1 102 ? 4.145 -18.049 -10.136 1.00 39.06 102 ILE A N 1
ATOM 819 C CA . ILE A 1 102 ? 4.556 -19.214 -9.328 1.00 39.06 102 ILE A CA 1
ATOM 820 C C . ILE A 1 102 ? 3.876 -19.223 -7.941 1.00 39.06 102 ILE A C 1
ATOM 822 O O . ILE A 1 102 ? 3.747 -20.280 -7.329 1.00 39.06 102 ILE A O 1
ATOM 826 N N . HIS A 1 103 ? 3.341 -18.086 -7.475 1.00 39.06 103 HIS A N 1
ATOM 827 C CA . HIS A 1 103 ? 2.555 -17.953 -6.237 1.00 39.06 103 HIS A CA 1
ATOM 828 C C . HIS A 1 103 ? 1.480 -16.864 -6.389 1.00 39.06 103 HIS A C 1
ATOM 830 O O . HIS A 1 103 ? 1.575 -16.051 -7.305 1.00 39.06 103 HIS A O 1
ATOM 836 N N . ALA A 1 104 ? 0.502 -16.810 -5.470 1.00 50.34 104 ALA A N 1
ATOM 837 C CA . ALA A 1 104 ? -0.399 -15.659 -5.356 1.00 50.34 104 ALA A CA 1
ATOM 838 C C . ALA A 1 104 ? 0.437 -14.374 -5.251 1.00 50.34 104 ALA A C 1
ATOM 840 O O . ALA A 1 104 ? 1.289 -14.237 -4.365 1.00 50.34 104 ALA A O 1
ATOM 841 N N 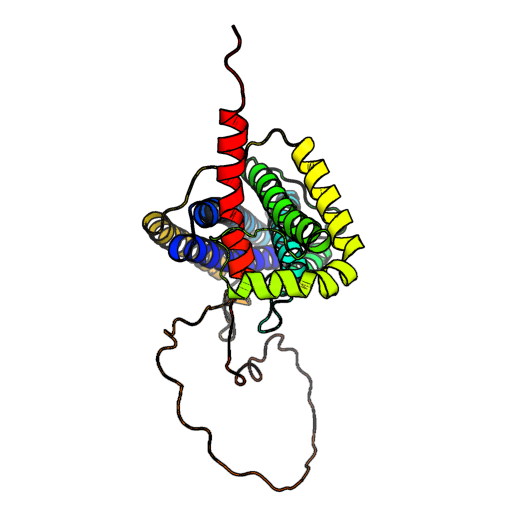. THR A 1 105 ? 0.251 -13.472 -6.207 1.00 68.12 105 THR A N 1
ATOM 842 C CA . THR A 1 105 ? 1.064 -12.266 -6.336 1.00 68.12 105 THR A CA 1
ATOM 843 C C . THR A 1 105 ? 0.601 -11.195 -5.344 1.00 68.12 105 THR A C 1
ATOM 845 O O . THR A 1 105 ? -0.484 -11.271 -4.766 1.00 68.12 105 THR A O 1
ATOM 848 N N . VAL A 1 106 ? 1.423 -10.161 -5.124 1.00 74.38 106 VAL A N 1
ATOM 849 C CA . VAL A 1 106 ? 0.989 -8.973 -4.356 1.00 74.38 106 VAL A CA 1
ATOM 850 C C . VAL A 1 106 ? -0.250 -8.339 -5.008 1.00 74.38 106 VAL A C 1
ATOM 852 O O . VAL A 1 106 ? -1.101 -7.790 -4.311 1.00 74.38 106 VAL A O 1
ATOM 855 N N . ASP A 1 107 ? -0.377 -8.472 -6.330 1.00 75.56 107 ASP A N 1
ATOM 856 C CA . ASP A 1 107 ? -1.511 -7.988 -7.114 1.00 75.56 107 ASP A CA 1
ATOM 857 C C . ASP A 1 107 ? -2.808 -8.735 -6.760 1.00 75.56 107 ASP A C 1
ATOM 859 O O . ASP A 1 107 ? -3.810 -8.100 -6.432 1.00 75.56 107 ASP A O 1
ATOM 863 N N . ASP A 1 108 ? -2.751 -10.069 -6.683 1.00 79.75 108 ASP A N 1
ATOM 864 C CA . ASP A 1 108 ? -3.887 -10.907 -6.272 1.00 79.75 108 ASP A CA 1
ATOM 865 C C . ASP A 1 108 ? -4.300 -10.638 -4.818 1.00 79.75 108 ASP A C 1
ATOM 867 O O . ASP A 1 108 ? -5.487 -10.558 -4.494 1.00 79.75 108 ASP A O 1
ATOM 871 N N . ARG A 1 109 ? -3.317 -10.478 -3.918 1.00 84.44 109 ARG A N 1
ATOM 872 C CA . ARG A 1 109 ? -3.583 -10.172 -2.504 1.00 84.44 109 ARG A CA 1
ATOM 873 C C . ARG A 1 109 ? -4.288 -8.827 -2.362 1.00 84.44 109 ARG A C 1
ATOM 875 O O . ARG A 1 109 ? -5.244 -8.720 -1.600 1.00 84.44 109 ARG A O 1
ATOM 882 N N . THR A 1 110 ? -3.806 -7.808 -3.068 1.00 85.31 110 THR A N 1
ATOM 883 C CA . THR A 1 110 ? -4.399 -6.466 -3.003 1.00 85.31 110 THR A CA 1
ATOM 884 C C . THR A 1 110 ? -5.785 -6.424 -3.642 1.00 85.31 110 THR A C 1
ATOM 886 O O . THR A 1 110 ? -6.660 -5.759 -3.095 1.00 85.31 110 THR A O 1
ATOM 889 N N . ASP A 1 111 ? -6.047 -7.204 -4.696 1.00 88.44 111 ASP A N 1
ATOM 890 C CA . ASP A 1 111 ? -7.407 -7.380 -5.227 1.00 88.44 111 ASP A CA 1
ATOM 891 C C . ASP A 1 111 ? -8.357 -8.003 -4.207 1.00 88.44 111 ASP A C 1
ATOM 893 O O . ASP A 1 111 ? -9.490 -7.550 -4.049 1.00 88.44 111 ASP A O 1
ATOM 897 N N . GLU A 1 112 ? -7.909 -9.035 -3.495 1.00 89.31 112 GLU A N 1
ATOM 898 C CA . GLU A 1 112 ? -8.729 -9.668 -2.466 1.00 89.31 112 GLU A CA 1
ATOM 899 C C . GLU A 1 112 ? -8.985 -8.723 -1.284 1.00 89.31 112 GLU A C 1
ATOM 901 O O . GLU A 1 112 ? -10.110 -8.620 -0.796 1.00 89.31 112 GLU A O 1
ATOM 906 N N . GLN A 1 113 ? -7.973 -7.956 -0.873 1.00 91.69 113 GLN A N 1
ATOM 907 C CA . GLN A 1 113 ? -8.114 -6.920 0.150 1.00 91.69 113 GLN A CA 1
ATOM 908 C C . GLN A 1 113 ? -9.117 -5.830 -0.270 1.00 91.69 113 GLN A C 1
ATOM 910 O O . GLN A 1 113 ? -9.949 -5.422 0.541 1.00 91.69 113 GLN A O 1
ATOM 915 N N . LEU A 1 114 ? -9.101 -5.395 -1.536 1.00 94.69 114 LEU A N 1
ATOM 916 C CA . LEU A 1 114 ? -10.080 -4.436 -2.062 1.00 94.69 114 LEU A CA 1
ATOM 917 C C . LEU A 1 114 ? -11.495 -5.021 -2.109 1.00 94.69 114 LEU A C 1
ATOM 919 O O . LEU A 1 114 ? -12.435 -4.329 -1.725 1.00 94.69 114 LEU A O 1
ATOM 923 N N . LYS A 1 115 ? -11.666 -6.291 -2.497 1.00 94.94 115 LYS A N 1
ATOM 924 C CA . LYS A 1 115 ? -12.977 -6.970 -2.457 1.00 94.94 115 LYS A CA 1
ATOM 925 C C . LYS A 1 115 ? -13.533 -7.062 -1.038 1.00 94.94 115 LYS A C 1
ATOM 927 O O . LYS A 1 115 ? -14.728 -6.862 -0.830 1.00 94.94 115 LYS A O 1
ATOM 932 N N . GLN A 1 116 ? -12.685 -7.345 -0.052 1.00 93.88 116 GLN A N 1
ATOM 933 C CA . GLN A 1 116 ? -13.093 -7.347 1.355 1.00 93.88 116 GLN A CA 1
ATOM 934 C C . GLN A 1 116 ? -13.504 -5.946 1.820 1.00 93.88 116 GLN A C 1
ATOM 936 O O . GLN A 1 116 ? -14.552 -5.792 2.449 1.00 93.88 116 GLN A O 1
ATOM 941 N N . LEU A 1 117 ? -12.743 -4.907 1.460 1.00 95.94 117 LEU A N 1
ATOM 942 C CA . LEU A 1 117 ? -13.127 -3.526 1.754 1.00 95.94 117 LEU A CA 1
ATOM 943 C C . LEU A 1 117 ? -14.425 -3.117 1.050 1.00 95.94 117 LEU A C 1
ATOM 945 O O . LEU A 1 117 ? -15.216 -2.395 1.645 1.00 95.94 117 LEU A O 1
ATOM 949 N N . GLU A 1 118 ? -14.696 -3.600 -0.162 1.00 96.44 118 GLU A N 1
ATOM 950 C CA . GLU A 1 118 ? -15.969 -3.360 -0.850 1.00 96.44 118 GLU A CA 1
ATOM 951 C C . GLU A 1 118 ? -17.153 -3.952 -0.066 1.00 96.44 118 GLU A C 1
ATOM 953 O O . GLU A 1 118 ? -18.178 -3.291 0.110 1.00 96.44 118 GLU A O 1
ATOM 958 N N . GLN A 1 119 ? -17.006 -5.160 0.488 1.00 95.25 119 GLN A N 1
ATOM 959 C CA . GLN A 1 119 ? -18.023 -5.764 1.362 1.00 95.25 119 GLN A CA 1
ATOM 960 C C . GLN A 1 119 ? -18.232 -4.939 2.642 1.00 95.25 119 GLN A C 1
ATOM 962 O O . GLN A 1 119 ? -19.369 -4.699 3.059 1.00 95.25 119 GLN A O 1
ATOM 967 N N . ILE A 1 120 ? -17.146 -4.446 3.245 1.00 95.38 120 ILE A N 1
ATOM 968 C CA . ILE A 1 120 ? -17.205 -3.555 4.412 1.00 95.38 120 ILE A CA 1
ATOM 969 C C . ILE A 1 120 ? -17.889 -2.226 4.046 1.00 95.38 120 ILE A C 1
ATOM 971 O O . ILE A 1 120 ? -18.714 -1.732 4.819 1.00 95.38 120 ILE A O 1
ATOM 975 N N . ALA A 1 121 ? -17.622 -1.674 2.859 1.00 94.19 121 ALA A N 1
ATOM 976 C CA . ALA A 1 121 ? -18.243 -0.448 2.359 1.00 94.19 121 ALA A CA 1
ATOM 977 C C . ALA A 1 121 ? -19.760 -0.596 2.215 1.00 94.19 121 ALA A C 1
ATOM 979 O O . ALA A 1 121 ? -20.506 0.292 2.627 1.00 94.19 121 ALA A O 1
ATOM 980 N N . GLN A 1 122 ? -20.229 -1.738 1.699 1.00 94.06 122 GLN A N 1
ATOM 981 C CA . GLN A 1 122 ? -21.659 -2.039 1.567 1.00 94.06 122 GLN A CA 1
ATOM 982 C C . GLN A 1 122 ? -22.368 -2.037 2.927 1.00 94.06 122 GLN A C 1
ATOM 984 O O . GLN A 1 122 ? -23.449 -1.464 3.064 1.00 94.06 122 GLN A O 1
ATOM 989 N N . LEU A 1 123 ? -21.740 -2.612 3.956 1.00 90.62 123 LEU A N 1
ATOM 990 C CA . LEU A 1 123 ? -22.252 -2.573 5.330 1.00 90.62 123 LEU A CA 1
ATOM 991 C C . LEU A 1 123 ? -22.204 -1.164 5.926 1.00 90.62 123 LEU A C 1
ATOM 993 O O . LEU A 1 123 ? -23.096 -0.766 6.677 1.00 90.62 123 LEU A O 1
ATOM 997 N N . GLY A 1 124 ? -21.160 -0.413 5.583 1.00 88.94 124 GLY A N 1
ATOM 998 C CA . GLY A 1 124 ? -20.953 0.966 5.998 1.00 88.94 124 GLY A CA 1
ATOM 999 C C . GLY A 1 124 ? -21.819 1.998 5.288 1.00 88.94 124 GLY A C 1
ATOM 1000 O O . GLY A 1 124 ? -21.944 3.104 5.808 1.00 88.94 124 GLY A O 1
ATOM 1001 N N . LYS A 1 125 ? -22.439 1.627 4.159 1.00 90.75 125 LYS A N 1
ATOM 1002 C CA . LYS A 1 125 ? -23.086 2.527 3.190 1.00 90.75 125 LYS A CA 1
ATOM 1003 C C . LYS A 1 125 ? -22.136 3.608 2.654 1.00 90.75 125 LYS A C 1
ATOM 1005 O O . LYS A 1 125 ? -22.560 4.733 2.404 1.00 90.75 125 LYS A O 1
ATOM 1010 N N . VAL A 1 126 ? -20.865 3.254 2.473 1.00 90.62 126 VAL A N 1
ATOM 1011 C CA . VAL A 1 126 ? -19.835 4.126 1.890 1.00 90.62 126 VAL A CA 1
ATOM 1012 C C . VAL A 1 126 ? -19.739 3.860 0.390 1.00 90.62 126 VAL A C 1
ATOM 1014 O O . VAL A 1 126 ? -19.776 2.707 -0.040 1.00 90.62 126 VAL A O 1
ATOM 1017 N N . ASP A 1 127 ? -19.609 4.916 -0.417 1.00 89.69 127 ASP A N 1
ATOM 1018 C CA . ASP A 1 127 ? -19.373 4.766 -1.853 1.00 89.69 127 ASP A CA 1
ATOM 1019 C C . ASP A 1 127 ? -17.945 4.266 -2.114 1.00 89.69 127 ASP A C 1
ATOM 1021 O O . ASP A 1 127 ? -16.961 4.963 -1.859 1.00 89.69 127 ASP A O 1
ATOM 1025 N N . PHE A 1 128 ? -17.839 3.042 -2.628 1.00 92.75 128 PHE A N 1
ATOM 1026 C CA . PHE A 1 128 ? -16.564 2.408 -2.948 1.00 92.75 128 PHE A CA 1
ATOM 1027 C C . PHE A 1 128 ? -15.991 2.849 -4.305 1.00 92.75 128 PHE A C 1
ATOM 1029 O O . PHE A 1 128 ? -14.805 2.651 -4.561 1.00 92.75 128 PHE A O 1
ATOM 1036 N N . ARG A 1 129 ? -16.810 3.451 -5.182 1.00 91.88 129 ARG A N 1
ATOM 1037 C CA . ARG A 1 129 ? -16.426 3.789 -6.567 1.00 91.88 129 ARG A CA 1
ATOM 1038 C C . ARG A 1 129 ? -15.475 4.974 -6.652 1.00 91.88 129 ARG A C 1
ATOM 1040 O O . ARG A 1 129 ? -14.762 5.119 -7.641 1.00 91.88 129 ARG A O 1
ATOM 1047 N N . VAL A 1 130 ? -15.493 5.834 -5.641 1.00 90.31 130 VAL A N 1
ATOM 1048 C CA . VAL A 1 130 ? -14.631 7.011 -5.570 1.00 90.31 130 VAL A CA 1
ATOM 1049 C C . VAL A 1 130 ? -13.274 6.591 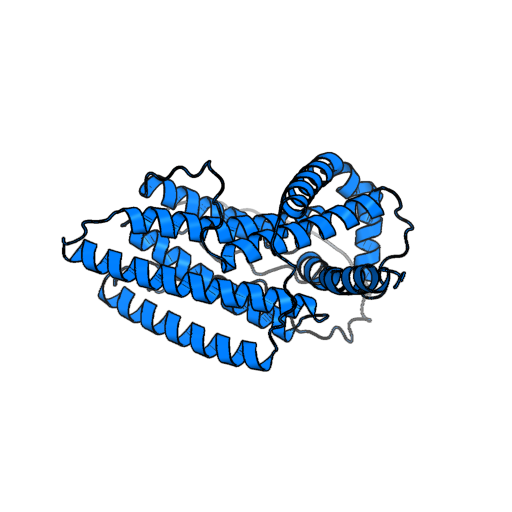-5.019 1.00 90.31 130 VAL A C 1
ATOM 1051 O O . VAL A 1 130 ? -13.206 6.012 -3.936 1.00 90.31 130 VAL A O 1
ATOM 1054 N N . SER A 1 131 ? -12.192 6.870 -5.750 1.00 92.25 131 SER A N 1
ATOM 1055 C CA . SER A 1 131 ? -10.819 6.634 -5.279 1.00 92.25 131 SER A CA 1
ATOM 1056 C C . SER A 1 131 ? -10.528 7.430 -4.011 1.00 92.25 131 SER A C 1
ATOM 1058 O O . SER A 1 131 ? -10.882 8.611 -3.917 1.00 92.25 131 SER A O 1
ATOM 1060 N N . ALA A 1 132 ? -9.868 6.792 -3.046 1.00 95.06 132 ALA A N 1
ATOM 1061 C CA . ALA A 1 132 ? -9.553 7.438 -1.785 1.00 95.06 132 ALA A CA 1
ATOM 1062 C C . ALA A 1 132 ? -8.478 8.512 -1.998 1.00 95.06 132 ALA A C 1
ATOM 1064 O O . ALA A 1 132 ? -7.549 8.349 -2.792 1.00 95.06 132 ALA A O 1
ATOM 1065 N N . GLN A 1 133 ? -8.628 9.634 -1.298 1.00 95.31 133 GLN A N 1
ATOM 1066 C CA . GLN A 1 133 ? -7.703 10.763 -1.374 1.00 95.31 133 GLN A CA 1
ATOM 1067 C C . GLN A 1 133 ? -6.795 10.778 -0.141 1.00 95.31 133 GLN A C 1
ATOM 1069 O O . GLN A 1 133 ? -7.254 10.404 0.941 1.00 95.31 133 GLN A O 1
ATOM 1074 N N . PRO A 1 134 ? -5.530 11.214 -0.271 1.00 95.88 134 PRO A N 1
ATOM 1075 C CA . PRO A 1 134 ? -4.657 11.372 0.882 1.00 95.88 134 PRO A CA 1
ATOM 1076 C C . PRO A 1 134 ? -5.190 12.489 1.786 1.00 95.88 134 PRO A C 1
ATOM 1078 O O . PRO A 1 134 ? -5.450 13.599 1.320 1.00 95.88 134 PRO A O 1
ATOM 1081 N N . VAL A 1 135 ? -5.337 12.209 3.081 1.00 96.12 135 VAL A N 1
ATOM 1082 C CA . VAL A 1 135 ? -5.797 13.188 4.085 1.00 96.12 135 VAL A CA 1
ATOM 1083 C C . VAL A 1 135 ? -4.718 13.555 5.102 1.00 96.12 135 VAL A C 1
ATOM 1085 O O . VAL A 1 135 ? -4.899 14.495 5.874 1.00 96.12 135 VAL A O 1
ATOM 1088 N N . THR A 1 136 ? -3.580 12.858 5.086 1.00 95.62 136 THR A N 1
ATOM 1089 C CA . THR A 1 136 ? -2.429 13.137 5.953 1.00 95.62 136 THR A CA 1
ATOM 1090 C C . THR A 1 136 ? -1.160 13.408 5.137 1.00 95.62 136 THR A C 1
ATOM 1092 O O . THR A 1 136 ? -1.067 13.000 3.973 1.00 95.62 136 THR A O 1
ATOM 1095 N N . PRO A 1 137 ? -0.138 14.061 5.725 1.00 93.69 137 PRO A N 1
ATOM 1096 C CA . PRO A 1 137 ? 1.162 14.219 5.075 1.00 93.69 137 PRO A CA 1
ATOM 1097 C C . PRO A 1 137 ? 1.834 12.883 4.722 1.00 93.69 137 PRO A C 1
ATOM 1099 O O . PRO A 1 137 ? 2.453 12.778 3.665 1.00 93.69 137 PRO A O 1
ATOM 1102 N N . ILE A 1 138 ? 1.679 11.856 5.568 1.00 92.69 138 ILE A N 1
ATOM 1103 C CA . ILE A 1 138 ? 2.215 10.509 5.317 1.00 92.69 138 ILE A CA 1
ATOM 1104 C C . ILE A 1 138 ? 1.527 9.897 4.097 1.00 92.69 138 ILE A C 1
ATOM 1106 O O . ILE A 1 138 ? 2.198 9.379 3.205 1.00 92.69 138 ILE A O 1
ATOM 1110 N N . GLN A 1 139 ? 0.201 10.013 3.999 1.00 95.56 139 GLN A N 1
ATOM 1111 C CA . GLN A 1 139 ? -0.538 9.542 2.831 1.00 95.56 139 GLN A CA 1
ATOM 1112 C C . GLN A 1 139 ? -0.165 10.313 1.568 1.00 95.56 139 GLN A C 1
ATOM 1114 O O . GLN A 1 139 ? -0.007 9.709 0.512 1.00 95.56 139 GLN A O 1
ATOM 1119 N N . LEU A 1 140 ? 0.042 11.627 1.656 1.00 95.12 140 LEU A N 1
ATOM 1120 C CA . LEU A 1 140 ? 0.479 12.418 0.509 1.00 95.12 140 LEU A CA 1
ATOM 1121 C C . LEU A 1 140 ? 1.859 11.960 0.000 1.00 95.12 140 LEU A C 1
ATOM 1123 O O . LEU A 1 140 ? 2.031 11.768 -1.205 1.00 95.12 140 LEU A O 1
ATOM 1127 N N . GLN A 1 141 ? 2.809 11.709 0.908 1.00 91.06 141 GLN A N 1
ATOM 1128 C CA . GLN A 1 141 ? 4.106 11.118 0.561 1.00 91.06 141 GLN A CA 1
ATOM 1129 C C . GLN A 1 141 ? 3.940 9.715 -0.034 1.00 91.06 141 GLN A C 1
ATOM 1131 O O . GLN A 1 141 ? 4.528 9.409 -1.067 1.00 91.06 141 GLN A O 1
ATOM 1136 N N . CYS A 1 142 ? 3.089 8.878 0.567 1.00 91.38 142 CYS A N 1
ATOM 1137 C CA . CYS A 1 142 ? 2.807 7.532 0.077 1.00 91.38 142 CYS A CA 1
ATOM 1138 C C . CYS A 1 142 ? 2.234 7.548 -1.341 1.00 91.38 142 CYS A C 1
ATOM 1140 O O . CYS A 1 142 ? 2.658 6.747 -2.174 1.00 91.38 142 CYS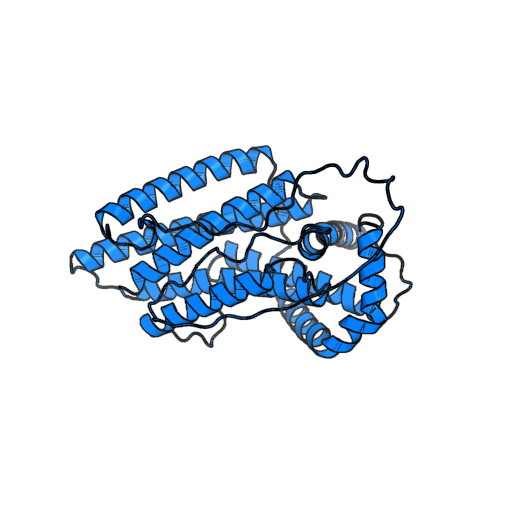 A O 1
ATOM 1142 N N . GLN A 1 143 ? 1.322 8.472 -1.650 1.00 94.06 143 GLN A N 1
ATOM 1143 C CA . GLN A 1 143 ? 0.789 8.637 -2.998 1.00 94.06 143 GLN A CA 1
ATOM 1144 C C . GLN A 1 143 ? 1.904 9.006 -3.977 1.00 94.06 143 GLN A C 1
ATOM 1146 O O . GLN A 1 143 ? 2.044 8.337 -5.002 1.00 94.06 143 GLN A O 1
ATOM 1151 N N . HIS A 1 144 ? 2.703 10.028 -3.651 1.00 92.38 144 HIS A N 1
ATOM 1152 C CA . HIS A 1 144 ? 3.816 10.472 -4.489 1.00 92.38 144 HIS A CA 1
ATOM 1153 C C . HIS A 1 144 ? 4.777 9.316 -4.786 1.00 92.38 144 HIS A C 1
ATOM 1155 O O . HIS A 1 144 ? 4.956 8.947 -5.947 1.00 92.38 144 HIS A O 1
ATOM 1161 N N . ASP A 1 145 ? 5.319 8.688 -3.741 1.00 8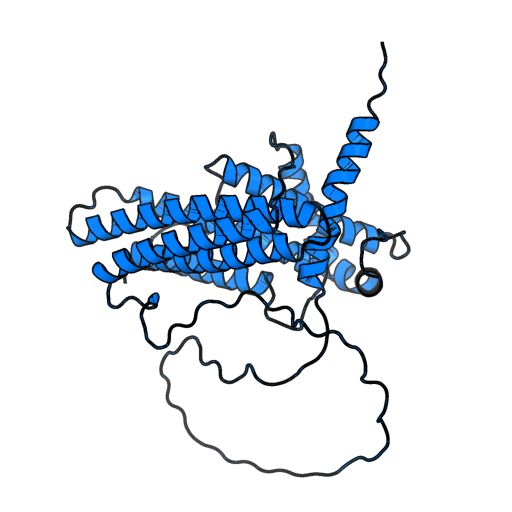6.62 145 ASP A N 1
ATOM 1162 C CA . ASP A 1 145 ? 6.308 7.618 -3.868 1.00 86.62 145 ASP A CA 1
ATOM 1163 C C . ASP A 1 145 ? 5.724 6.421 -4.639 1.00 86.62 145 ASP A C 1
ATOM 1165 O O . ASP A 1 145 ? 6.388 5.840 -5.493 1.00 86.62 145 ASP A O 1
ATOM 1169 N N . SER A 1 146 ? 4.451 6.073 -4.423 1.00 87.88 146 SER A N 1
ATOM 1170 C CA . SER A 1 146 ? 3.799 4.969 -5.147 1.00 87.88 146 SER A CA 1
ATOM 1171 C C . SER A 1 146 ? 3.683 5.221 -6.644 1.00 87.88 146 SER A C 1
ATOM 1173 O O . SER A 1 146 ? 3.968 4.317 -7.433 1.00 87.88 146 SER A O 1
ATOM 1175 N N . HIS A 1 147 ? 3.290 6.435 -7.037 1.00 92.12 147 HIS A N 1
ATOM 1176 C CA . HIS A 1 147 ? 3.202 6.820 -8.446 1.00 92.12 147 HIS A CA 1
ATOM 1177 C C . HIS A 1 147 ? 4.588 6.935 -9.070 1.00 92.12 147 HIS A C 1
ATOM 1179 O O . HIS A 1 147 ? 4.759 6.561 -10.226 1.00 92.12 147 HIS A O 1
ATOM 1185 N N . GLN A 1 148 ? 5.589 7.375 -8.307 1.00 87.56 148 GLN A N 1
ATOM 1186 C CA . GLN A 1 148 ? 6.974 7.411 -8.758 1.00 87.56 148 GLN A CA 1
ATOM 1187 C C . GLN A 1 148 ? 7.479 5.998 -9.073 1.00 87.56 148 GLN A C 1
ATOM 1189 O O . GLN A 1 148 ? 7.938 5.731 -10.183 1.00 87.56 148 GLN A O 1
ATOM 1194 N N . ILE A 1 149 ? 7.305 5.063 -8.136 1.00 82.38 149 ILE A N 1
ATOM 1195 C CA . ILE A 1 149 ? 7.684 3.654 -8.296 1.00 82.38 149 ILE A CA 1
ATOM 1196 C C . ILE A 1 149 ? 6.972 3.031 -9.500 1.00 82.38 149 ILE A C 1
ATOM 1198 O O . ILE A 1 149 ? 7.616 2.407 -10.346 1.00 82.38 149 ILE A O 1
ATOM 1202 N N . ALA A 1 150 ? 5.652 3.208 -9.596 1.00 86.81 150 ALA A N 1
ATOM 1203 C CA . ALA A 1 150 ? 4.873 2.687 -10.711 1.00 86.81 150 ALA A CA 1
ATOM 1204 C C . ALA A 1 150 ? 5.316 3.301 -12.048 1.00 86.81 150 ALA A C 1
ATOM 1206 O O . ALA A 1 150 ? 5.540 2.557 -13.003 1.00 86.81 150 ALA A O 1
ATOM 1207 N N . SER A 1 151 ? 5.523 4.623 -12.109 1.00 89.81 151 SER A N 1
ATOM 1208 C CA . SER A 1 151 ? 6.010 5.321 -13.305 1.00 89.81 151 SER A CA 1
ATOM 1209 C C . SER A 1 151 ? 7.331 4.729 -13.795 1.00 89.81 151 SER A C 1
ATOM 1211 O O . SER A 1 151 ? 7.446 4.391 -14.972 1.00 89.81 151 SER A O 1
ATOM 1213 N N . TYR A 1 152 ? 8.299 4.492 -12.904 1.00 83.75 152 TYR A N 1
ATOM 1214 C CA . TYR A 1 152 ? 9.583 3.897 -13.285 1.00 83.75 152 TYR A CA 1
ATOM 1215 C C . TYR A 1 152 ? 9.455 2.480 -13.839 1.00 83.75 152 TYR A C 1
ATOM 1217 O O . TYR A 1 152 ? 10.057 2.168 -14.866 1.00 83.75 152 TYR A O 1
ATOM 1225 N N . ILE A 1 153 ? 8.657 1.628 -13.190 1.00 85.19 153 ILE A N 1
ATOM 1226 C CA . ILE A 1 153 ? 8.413 0.258 -13.659 1.00 85.19 153 ILE A CA 1
ATOM 1227 C C . ILE A 1 153 ? 7.810 0.277 -15.070 1.00 85.19 153 ILE A C 1
ATOM 1229 O O . ILE A 1 153 ? 8.261 -0.443 -15.962 1.00 85.19 153 ILE A O 1
ATOM 1233 N N . LEU A 1 154 ? 6.806 1.127 -15.282 1.00 91.62 154 LEU A N 1
ATOM 1234 C CA . LEU A 1 154 ? 6.102 1.236 -16.556 1.00 91.62 154 LEU A CA 1
ATOM 1235 C C . LEU A 1 154 ? 6.988 1.862 -17.633 1.00 91.62 154 LEU A C 1
ATOM 1237 O O . LEU A 1 154 ? 6.980 1.399 -18.772 1.00 91.62 154 LEU A O 1
ATOM 1241 N N . LYS A 1 155 ? 7.802 2.861 -17.277 1.00 93.00 155 LYS A N 1
ATOM 1242 C CA . LYS A 1 155 ? 8.801 3.453 -18.168 1.00 93.00 155 LYS A CA 1
ATOM 1243 C C . LYS A 1 155 ? 9.810 2.411 -18.630 1.00 93.00 155 LYS A C 1
ATOM 1245 O O . LYS A 1 155 ? 10.033 2.294 -19.827 1.00 93.00 155 LYS A O 1
ATOM 1250 N N . LEU A 1 156 ? 10.342 1.594 -17.721 1.00 90.00 156 LEU A N 1
ATOM 1251 C CA . LEU A 1 156 ? 11.252 0.511 -18.088 1.00 90.00 156 LEU A CA 1
ATOM 1252 C C . LEU A 1 156 ? 10.603 -0.459 -19.086 1.00 90.00 156 LEU A C 1
ATOM 1254 O O . LEU A 1 156 ? 11.223 -0.822 -20.084 1.00 90.00 156 LEU A O 1
ATOM 1258 N N . ALA A 1 157 ? 9.348 -0.853 -18.851 1.00 91.56 157 ALA A N 1
ATOM 1259 C CA . ALA A 1 157 ? 8.613 -1.702 -19.786 1.00 91.56 157 ALA A CA 1
ATOM 1260 C C . ALA A 1 157 ? 8.448 -1.033 -21.166 1.00 91.56 157 ALA A C 1
ATOM 1262 O O . ALA A 1 157 ? 8.642 -1.688 -22.191 1.00 91.56 157 ALA A O 1
ATOM 1263 N N . LYS A 1 158 ? 8.143 0.273 -21.211 1.00 95.50 158 LYS A N 1
ATOM 1264 C CA . LYS A 1 158 ? 8.037 1.063 -22.454 1.00 95.50 158 LYS A CA 1
ATOM 1265 C C . LYS A 1 158 ? 9.371 1.170 -23.195 1.00 95.50 158 LYS A C 1
ATOM 1267 O O . LYS A 1 158 ? 9.398 0.991 -24.415 1.00 95.50 158 LYS A O 1
ATOM 1272 N N . ASP A 1 159 ? 10.451 1.444 -22.474 1.00 94.06 159 ASP A N 1
ATOM 1273 C CA . ASP A 1 159 ? 11.788 1.627 -23.036 1.00 94.06 159 ASP A CA 1
ATOM 1274 C C . ASP A 1 159 ? 12.288 0.307 -23.637 1.00 94.06 159 ASP A C 1
ATOM 1276 O O . ASP A 1 159 ? 12.657 0.269 -24.808 1.00 94.06 159 ASP A O 1
ATOM 1280 N N . ILE A 1 160 ? 12.154 -0.807 -22.908 1.00 93.06 160 ILE A N 1
ATOM 1281 C CA . ILE A 1 160 ? 12.524 -2.143 -23.403 1.00 93.06 160 ILE A CA 1
ATOM 1282 C C . ILE A 1 160 ? 11.641 -2.582 -24.575 1.00 93.06 160 ILE A C 1
ATOM 1284 O O . ILE A 1 160 ? 12.122 -3.220 -25.508 1.00 93.06 160 ILE A O 1
ATOM 1288 N N . ARG A 1 161 ? 10.340 -2.265 -24.547 1.00 95.38 161 ARG A N 1
ATOM 1289 C CA . ARG A 1 161 ? 9.438 -2.528 -25.681 1.00 95.38 161 ARG A CA 1
ATOM 1290 C C . ARG A 1 161 ? 9.912 -1.815 -26.948 1.00 95.38 161 ARG A C 1
ATOM 1292 O O . ARG A 1 161 ? 9.757 -2.357 -28.038 1.00 95.38 161 ARG A O 1
ATOM 1299 N N . THR A 1 162 ? 10.463 -0.612 -26.800 1.00 95.88 162 THR A N 1
ATOM 1300 C CA . THR A 1 162 ? 10.941 0.220 -27.912 1.00 95.88 162 THR A CA 1
ATOM 1301 C C . THR A 1 162 ? 12.319 -0.227 -28.401 1.00 95.88 162 THR A C 1
ATOM 1303 O O . THR A 1 162 ? 12.525 -0.352 -29.605 1.00 95.88 162 THR A O 1
ATOM 1306 N N . ASP A 1 163 ? 13.240 -0.516 -27.480 1.00 95.88 163 ASP A N 1
ATOM 1307 C CA . ASP A 1 163 ? 14.571 -1.057 -27.760 1.00 95.88 163 ASP A CA 1
ATOM 1308 C C . ASP A 1 163 ? 14.875 -2.261 -26.846 1.00 95.88 163 ASP A C 1
ATOM 1310 O O . ASP A 1 163 ? 15.430 -2.108 -25.752 1.00 95.88 163 ASP A O 1
ATOM 1314 N N . PRO A 1 164 ? 14.588 -3.496 -27.301 1.00 93.88 164 PRO A N 1
ATOM 1315 C CA . PRO A 1 164 ? 14.882 -4.704 -26.531 1.00 93.88 164 PRO A CA 1
ATOM 1316 C C . PRO A 1 164 ? 16.382 -4.936 -26.287 1.00 93.88 164 PRO A C 1
ATOM 1318 O O . PRO A 1 164 ? 16.756 -5.769 -25.457 1.00 93.88 164 PRO A O 1
ATOM 1321 N N . THR A 1 165 ? 17.256 -4.248 -27.031 1.00 93.56 165 THR A N 1
ATOM 1322 C CA . THR A 1 165 ? 18.714 -4.402 -26.956 1.00 93.56 165 THR A CA 1
ATOM 1323 C C . THR A 1 165 ? 19.388 -3.372 -26.060 1.00 93.56 165 THR A C 1
ATOM 1325 O O . THR A 1 165 ? 20.596 -3.487 -25.832 1.00 93.56 165 THR A O 1
ATOM 1328 N N . MET A 1 166 ? 18.618 -2.435 -25.491 1.00 92.50 166 MET A N 1
ATOM 1329 C CA . MET A 1 166 ? 19.131 -1.387 -24.616 1.00 92.50 166 MET A CA 1
ATOM 1330 C C . MET A 1 166 ? 20.023 -1.949 -23.499 1.00 92.50 166 MET A C 1
ATOM 1332 O O . MET A 1 166 ? 19.839 -3.077 -23.002 1.00 92.50 166 MET A O 1
ATOM 1336 N N . LYS A 1 167 ? 21.012 -1.148 -23.084 1.00 91.50 167 LYS A N 1
ATOM 1337 C CA . LYS A 1 167 ? 21.829 -1.469 -21.912 1.00 91.50 167 LYS A CA 1
ATOM 1338 C C . LYS A 1 167 ? 20.942 -1.362 -20.669 1.00 91.50 167 LYS A C 1
ATOM 1340 O O . LYS A 1 167 ? 20.475 -0.280 -20.332 1.00 91.50 167 LYS A O 1
ATOM 1345 N N . LEU A 1 168 ? 20.716 -2.495 -20.009 1.00 83.31 168 LEU A N 1
ATOM 1346 C CA . LEU A 1 168 ? 20.040 -2.554 -18.716 1.00 83.31 168 LEU A CA 1
ATOM 1347 C C . LEU A 1 168 ? 21.048 -2.275 -17.595 1.00 83.31 168 LEU A C 1
ATOM 1349 O O . LEU A 1 168 ? 22.242 -2.539 -17.756 1.00 83.31 168 LEU A O 1
ATOM 1353 N N . ASP A 1 169 ? 20.563 -1.747 -16.471 1.00 78.50 169 ASP A N 1
ATOM 1354 C CA . ASP A 1 169 ? 21.383 -1.512 -15.280 1.00 78.50 169 ASP A CA 1
ATOM 1355 C C . ASP A 1 169 ? 22.030 -2.830 -14.815 1.00 78.50 169 ASP A C 1
ATOM 1357 O O . ASP A 1 169 ? 21.374 -3.870 -14.708 1.00 78.50 169 ASP A O 1
ATOM 1361 N N . GLU A 1 170 ? 23.333 -2.783 -14.542 1.00 75.75 170 GLU A N 1
ATOM 1362 C CA . GLU A 1 170 ? 24.143 -3.924 -14.105 1.00 75.75 170 GLU A CA 1
ATOM 1363 C C . GLU A 1 170 ? 23.706 -4.456 -12.728 1.00 75.75 170 GLU A C 1
ATOM 1365 O O . GLU A 1 170 ? 23.957 -5.620 -12.412 1.00 75.75 170 GLU A O 1
ATOM 1370 N N . LYS A 1 171 ? 22.992 -3.643 -11.935 1.00 72.44 171 LYS A N 1
ATOM 1371 C CA . LYS A 1 171 ? 22.355 -4.046 -10.672 1.00 72.44 171 LYS A CA 1
ATOM 1372 C C . LYS A 1 171 ? 21.158 -4.980 -10.885 1.00 72.44 171 LYS A C 1
ATOM 1374 O O . LYS A 1 171 ? 20.818 -5.737 -9.974 1.00 72.44 171 LYS A O 1
ATOM 1379 N N . ILE A 1 172 ? 20.517 -4.959 -12.060 1.00 72.56 172 ILE A N 1
ATOM 1380 C CA . ILE A 1 172 ? 19.424 -5.886 -12.377 1.00 72.56 172 ILE A CA 1
ATOM 1381 C C . ILE A 1 172 ? 20.035 -7.278 -12.586 1.00 72.56 172 ILE A C 1
ATOM 1383 O O . ILE A 1 172 ? 20.898 -7.438 -13.452 1.00 72.56 172 ILE A O 1
ATOM 1387 N N . PRO A 1 173 ? 19.588 -8.323 -11.865 1.00 71.31 173 PRO A N 1
ATOM 1388 C CA . PRO A 1 173 ? 20.136 -9.661 -12.017 1.00 71.31 173 PRO A CA 1
ATOM 1389 C C . PRO A 1 173 ? 20.056 -10.155 -13.458 1.00 71.31 173 PRO A C 1
ATOM 1391 O O . PRO A 1 173 ? 19.027 -10.016 -14.116 1.00 71.31 173 PRO A O 1
ATOM 1394 N N . HIS A 1 174 ? 21.111 -10.822 -13.925 1.00 77.62 174 HIS A N 1
ATOM 1395 C CA . HIS A 1 174 ? 21.203 -11.297 -15.309 1.00 77.62 174 HIS A CA 1
ATOM 1396 C C . HIS A 1 174 ? 19.982 -12.125 -15.753 1.00 77.62 174 HIS A C 1
ATOM 1398 O O . HIS A 1 174 ? 19.472 -11.951 -16.856 1.00 77.62 174 HIS A O 1
ATOM 1404 N N . HIS A 1 175 ? 19.464 -13.005 -14.888 1.00 77.69 175 HIS A N 1
ATOM 1405 C CA . HIS A 1 175 ? 18.265 -13.789 -15.201 1.00 77.69 175 HIS A CA 1
ATOM 1406 C C . HIS A 1 175 ? 17.021 -12.905 -15.404 1.00 77.69 175 HIS A C 1
ATOM 1408 O O . HIS A 1 175 ? 16.224 -13.171 -16.299 1.00 77.69 175 HIS A O 1
ATOM 1414 N N . ALA A 1 176 ? 16.882 -11.834 -14.621 1.00 79.12 176 ALA A N 1
ATOM 1415 C CA . ALA A 1 176 ? 15.785 -10.886 -14.738 1.00 79.12 176 ALA A CA 1
ATOM 1416 C C . ALA A 1 176 ? 15.920 -10.047 -16.018 1.00 79.12 176 ALA A C 1
ATOM 1418 O O . ALA A 1 176 ? 14.937 -9.851 -16.723 1.00 79.12 176 ALA A O 1
ATOM 1419 N N . GLN A 1 177 ? 17.142 -9.657 -16.399 1.00 82.75 177 GLN A N 1
ATOM 1420 C CA . GLN A 1 177 ? 17.400 -8.999 -17.686 1.00 82.75 177 GLN A CA 1
ATOM 1421 C C . GLN A 1 177 ? 16.949 -9.851 -18.885 1.00 82.75 177 GLN A C 1
ATOM 1423 O O . GLN A 1 177 ? 16.365 -9.325 -19.831 1.00 82.75 177 GLN A O 1
ATOM 1428 N N . ILE A 1 178 ? 17.172 -11.172 -18.847 1.00 85.31 178 ILE A N 1
ATOM 1429 C CA . ILE A 1 178 ? 16.693 -12.090 -19.896 1.00 85.31 178 ILE A CA 1
ATOM 1430 C C . ILE A 1 178 ? 15.162 -12.057 -19.991 1.00 85.31 178 ILE A C 1
ATOM 1432 O O . ILE A 1 178 ? 14.619 -11.963 -21.093 1.00 85.31 178 ILE A O 1
ATOM 1436 N N . ILE A 1 179 ? 14.468 -12.128 -18.851 1.00 85.25 179 ILE A N 1
ATOM 1437 C CA . ILE A 1 179 ? 12.998 -12.098 -18.790 1.00 85.25 179 ILE A CA 1
ATOM 1438 C C . ILE A 1 179 ? 12.472 -10.771 -19.340 1.00 85.25 179 ILE A C 1
ATOM 1440 O O . ILE A 1 179 ? 11.632 -10.765 -20.235 1.00 85.25 179 ILE A O 1
ATOM 1444 N N . LEU A 1 180 ? 13.033 -9.656 -18.874 1.00 86.56 180 LEU A N 1
ATOM 1445 C CA . LEU A 1 180 ? 12.697 -8.309 -19.323 1.00 86.56 180 LEU A CA 1
ATOM 1446 C C . LEU A 1 180 ? 12.803 -8.170 -20.852 1.00 86.56 180 LEU A C 1
ATOM 1448 O O . LEU A 1 180 ? 11.869 -7.698 -21.499 1.00 86.56 180 LEU A O 1
ATOM 1452 N N . ARG A 1 181 ? 13.900 -8.653 -21.450 1.00 90.69 181 ARG A N 1
ATOM 1453 C CA . ARG A 1 181 ? 14.097 -8.633 -22.910 1.00 90.69 181 ARG A CA 1
ATOM 1454 C C . ARG A 1 181 ? 13.133 -9.553 -23.655 1.00 90.69 181 ARG A C 1
ATOM 1456 O O . ARG A 1 181 ? 12.656 -9.200 -24.730 1.00 90.69 181 ARG A O 1
ATOM 1463 N N . LYS A 1 182 ? 12.803 -10.717 -23.092 1.00 90.19 182 LYS A N 1
ATOM 1464 C CA . LYS A 1 182 ? 11.780 -11.614 -23.655 1.00 90.19 182 LYS A CA 1
ATOM 1465 C C . LYS A 1 182 ? 10.392 -10.960 -23.643 1.00 90.19 182 LYS A C 1
ATOM 1467 O O . LYS A 1 182 ? 9.638 -11.094 -24.610 1.00 90.19 182 LYS A O 1
ATOM 1472 N N . ASN A 1 183 ? 10.068 -10.227 -22.579 1.00 91.81 183 ASN A N 1
ATOM 1473 C CA . ASN A 1 183 ? 8.784 -9.546 -22.417 1.00 91.81 183 ASN A CA 1
ATOM 1474 C C . ASN A 1 183 ? 8.585 -8.408 -23.434 1.00 91.81 183 ASN A C 1
ATOM 1476 O O . ASN A 1 183 ? 7.442 -8.108 -23.781 1.00 91.81 183 ASN A O 1
ATOM 1480 N N . ALA A 1 184 ? 9.670 -7.864 -24.000 1.00 93.19 184 ALA A N 1
ATOM 1481 C CA . ALA A 1 184 ? 9.642 -6.820 -25.025 1.00 93.19 184 ALA A CA 1
ATOM 1482 C C . ALA A 1 184 ? 8.771 -7.156 -26.245 1.00 93.19 184 ALA A C 1
ATOM 1484 O O . ALA A 1 184 ? 8.017 -6.314 -26.718 1.00 93.19 184 ALA A O 1
ATOM 1485 N N . THR A 1 185 ? 8.856 -8.396 -26.735 1.00 90.50 185 THR A N 1
ATOM 1486 C CA . THR A 1 185 ? 8.137 -8.862 -27.940 1.00 90.50 185 THR A CA 1
ATOM 1487 C C . THR A 1 185 ? 6.853 -9.626 -27.621 1.00 90.50 185 THR A C 1
ATOM 1489 O O . THR A 1 185 ? 6.166 -10.092 -28.525 1.00 90.50 185 THR A O 1
ATOM 1492 N N . THR A 1 186 ? 6.527 -9.772 -26.337 1.00 91.56 186 THR A N 1
ATOM 1493 C CA . THR A 1 186 ? 5.372 -10.540 -25.865 1.00 91.56 186 THR A CA 1
ATOM 1494 C C . THR A 1 186 ? 4.514 -9.661 -24.961 1.00 91.56 186 THR A C 1
ATOM 1496 O O . THR A 1 186 ? 3.698 -8.882 -25.449 1.00 91.56 186 THR A O 1
ATOM 1499 N N . ARG A 1 187 ? 4.747 -9.717 -23.650 1.00 91.81 187 ARG A N 1
ATOM 1500 C CA . ARG A 1 187 ? 3.952 -9.043 -22.623 1.00 91.81 187 ARG A CA 1
ATOM 1501 C C . ARG A 1 187 ? 3.814 -7.538 -22.850 1.00 91.81 187 ARG A C 1
ATOM 1503 O O . ARG A 1 187 ? 2.708 -7.015 -22.785 1.00 91.81 187 ARG A O 1
ATOM 1510 N N . TYR A 1 188 ? 4.899 -6.826 -23.146 1.00 94.19 188 TYR A N 1
ATOM 1511 C CA . TYR A 1 188 ? 4.832 -5.365 -23.281 1.00 94.19 188 TYR A CA 1
ATOM 1512 C C . TYR A 1 188 ? 4.073 -4.920 -24.536 1.00 94.19 188 TYR A C 1
ATOM 1514 O O . TYR A 1 188 ? 3.541 -3.809 -24.569 1.00 94.19 188 TYR A O 1
ATOM 1522 N N . MET A 1 189 ? 3.989 -5.790 -25.548 1.00 93.38 189 MET A N 1
ATOM 1523 C CA . MET A 1 189 ? 3.138 -5.585 -26.720 1.00 93.38 189 MET A CA 1
ATOM 1524 C C . MET A 1 189 ? 1.670 -5.879 -26.392 1.00 93.38 189 MET A C 1
ATOM 1526 O O . MET A 1 189 ? 0.807 -5.057 -26.701 1.00 93.38 189 MET A O 1
ATOM 1530 N N . GLU A 1 190 ? 1.400 -7.004 -25.719 1.00 96.00 190 GLU A N 1
ATOM 1531 C CA . GLU A 1 190 ? 0.055 -7.431 -25.301 1.00 96.00 190 GLU A CA 1
ATOM 1532 C C . GLU A 1 190 ? -0.627 -6.395 -24.395 1.00 96.00 190 GLU A C 1
ATOM 1534 O O . GLU A 1 190 ? -1.775 -6.028 -24.632 1.00 96.00 190 GLU A O 1
ATOM 1539 N N . TYR A 1 191 ? 0.101 -5.868 -23.406 1.00 96.12 191 TYR A N 1
ATOM 1540 C CA . TYR A 1 191 ? -0.409 -4.898 -22.430 1.00 96.12 191 TYR A CA 1
ATOM 1541 C C . TYR A 1 191 ? 0.007 -3.455 -22.741 1.00 96.12 191 TYR A C 1
ATOM 1543 O O . TYR A 1 191 ? 0.086 -2.611 -21.847 1.00 96.12 191 TYR A O 1
ATOM 1551 N N . SER A 1 192 ? 0.307 -3.158 -24.008 1.00 96.44 192 SER A N 1
ATOM 1552 C CA . SER A 1 192 ? 0.874 -1.868 -24.412 1.00 96.44 192 SER A CA 1
ATOM 1553 C C . SER A 1 192 ? 0.013 -0.674 -24.004 1.00 96.44 192 SER A C 1
ATOM 1555 O O . SER A 1 192 ? 0.532 0.286 -23.434 1.00 96.44 192 SER A O 1
ATOM 1557 N N . LYS A 1 193 ? -1.299 -0.774 -24.233 1.00 97.56 193 LYS A N 1
ATOM 1558 C CA . LYS A 1 193 ? -2.279 0.254 -23.878 1.00 97.56 193 LYS A CA 1
ATOM 1559 C C . LYS A 1 193 ? -2.335 0.486 -22.366 1.00 97.56 193 LYS A C 1
ATOM 1561 O O . LYS A 1 193 ? -2.240 1.626 -21.930 1.00 97.56 193 LYS A O 1
ATOM 1566 N N . GLN A 1 194 ? -2.435 -0.581 -21.574 1.00 97.50 194 GLN A N 1
ATOM 1567 C CA . GLN A 1 194 ? -2.505 -0.501 -20.113 1.00 97.50 194 GLN A CA 1
ATOM 1568 C C . GLN A 1 194 ? -1.233 0.119 -19.528 1.00 97.50 194 GLN A C 1
ATOM 1570 O O . GLN A 1 194 ? -1.315 0.953 -18.630 1.00 97.50 194 GLN A O 1
ATOM 1575 N N . ILE A 1 195 ? -0.066 -0.259 -20.060 1.00 96.88 195 ILE A N 1
ATOM 1576 C CA . ILE A 1 195 ? 1.221 0.317 -19.660 1.00 96.88 195 ILE A CA 1
ATOM 1577 C C . ILE A 1 195 ? 1.252 1.823 -19.961 1.00 96.88 195 ILE A C 1
ATOM 1579 O O . ILE A 1 195 ? 1.622 2.616 -19.097 1.00 96.88 195 ILE A O 1
ATOM 1583 N N . ASP A 1 196 ? 0.848 2.227 -21.167 1.00 97.75 196 ASP A N 1
ATOM 1584 C CA . ASP A 1 196 ? 0.910 3.623 -21.608 1.00 97.75 196 ASP A CA 1
ATOM 1585 C C . ASP A 1 196 ? -0.093 4.526 -20.866 1.00 97.75 196 ASP A C 1
ATOM 1587 O O . ASP A 1 196 ? 0.248 5.654 -20.494 1.00 97.75 196 ASP A O 1
ATOM 1591 N N . GLU A 1 197 ? -1.307 4.031 -20.613 1.00 98.19 197 GLU A N 1
ATOM 1592 C CA . GLU A 1 197 ? -2.344 4.729 -19.845 1.00 98.19 197 GLU A CA 1
ATOM 1593 C C . GLU A 1 197 ? -1.935 4.904 -18.380 1.00 98.19 197 GLU A C 1
ATOM 1595 O O . GLU A 1 197 ? -1.955 6.024 -17.865 1.00 98.19 197 GLU A O 1
ATOM 1600 N N . LEU A 1 198 ? -1.500 3.825 -17.717 1.00 97.19 198 LEU A N 1
ATOM 1601 C CA . LEU A 1 198 ? -1.104 3.880 -16.311 1.00 97.19 198 LEU A CA 1
ATOM 1602 C C . LEU A 1 198 ? 0.141 4.753 -16.103 1.00 97.19 198 LEU A C 1
ATOM 1604 O O . LEU A 1 198 ? 0.202 5.510 -15.135 1.00 97.19 198 LEU A O 1
ATOM 1608 N N . TYR A 1 199 ? 1.098 4.710 -17.038 1.00 97.31 199 TYR A N 1
ATOM 1609 C CA . TYR A 1 199 ? 2.268 5.590 -17.020 1.00 97.31 199 TYR A CA 1
ATOM 1610 C C . TYR A 1 199 ? 1.846 7.060 -17.100 1.00 97.31 199 TYR A C 1
ATOM 1612 O O . TYR A 1 199 ? 2.299 7.880 -16.308 1.00 97.31 199 TYR A O 1
ATOM 1620 N N . SER A 1 200 ? 0.915 7.385 -18.001 1.00 97.94 200 SER A N 1
ATOM 1621 C CA . SER A 1 200 ? 0.420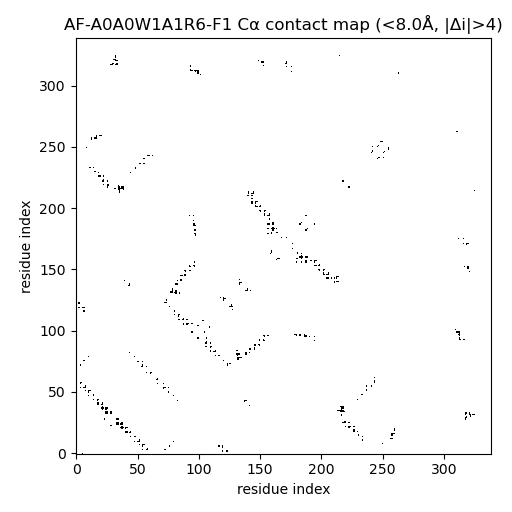 8.753 -18.183 1.00 97.94 200 SER A CA 1
ATOM 1622 C C . SER A 1 200 ? -0.322 9.278 -16.947 1.00 97.94 200 SER A C 1
ATOM 1624 O O . SER A 1 200 ? -0.168 10.448 -16.599 1.00 97.94 200 SER A O 1
ATOM 1626 N N . ILE A 1 201 ? -1.087 8.422 -16.255 1.00 96.88 201 ILE A N 1
ATOM 1627 C CA . ILE A 1 201 ? -1.721 8.754 -14.965 1.00 96.88 201 ILE A CA 1
ATOM 1628 C C . ILE A 1 201 ? -0.655 9.086 -13.914 1.00 96.88 201 ILE A C 1
ATOM 1630 O O . ILE A 1 201 ? -0.771 10.101 -13.225 1.00 96.88 201 ILE A O 1
ATOM 1634 N N . CYS A 1 202 ? 0.397 8.269 -13.818 1.00 95.31 202 CYS A N 1
ATOM 1635 C CA . CYS A 1 202 ? 1.484 8.506 -12.870 1.00 95.31 202 CYS A CA 1
ATOM 1636 C C . CYS A 1 202 ? 2.226 9.812 -13.165 1.00 95.31 202 CYS A C 1
ATOM 1638 O O . CYS A 1 202 ? 2.386 10.633 -12.266 1.00 95.31 202 CYS A O 1
ATOM 1640 N N . GLU A 1 203 ? 2.607 10.054 -14.420 1.00 96.19 203 GLU A N 1
ATOM 1641 C CA . GLU A 1 203 ? 3.306 11.281 -14.818 1.00 96.19 203 GLU A CA 1
ATOM 1642 C C . GLU A 1 203 ? 2.467 12.539 -14.575 1.00 96.19 203 GLU A C 1
ATOM 1644 O O . GLU A 1 203 ? 2.993 13.560 -14.129 1.00 96.19 203 GLU A O 1
ATOM 1649 N N . LEU A 1 204 ? 1.155 12.477 -14.825 1.00 96.69 204 LEU A N 1
ATOM 1650 C CA . LEU A 1 204 ? 0.259 13.599 -14.556 1.00 96.69 204 LEU A CA 1
ATOM 1651 C C . LEU A 1 204 ? 0.219 13.940 -13.063 1.00 96.69 204 LEU A C 1
ATOM 1653 O O . LEU A 1 204 ? 0.253 15.119 -12.709 1.00 96.69 204 LEU A O 1
ATOM 1657 N N . LEU A 1 205 ? 0.162 12.931 -12.189 1.00 95.31 205 LEU A N 1
ATOM 1658 C CA . LEU A 1 205 ? 0.190 13.154 -10.746 1.00 95.31 205 LEU A CA 1
ATOM 1659 C C . LEU A 1 205 ? 1.538 13.723 -10.300 1.00 95.31 205 LEU A C 1
ATOM 1661 O O . LEU A 1 205 ? 1.567 14.726 -9.590 1.00 95.31 205 LEU A O 1
ATOM 1665 N N . LEU A 1 206 ? 2.646 13.124 -10.743 1.00 93.12 206 LEU A N 1
ATOM 1666 C CA . LEU A 1 206 ? 3.996 13.535 -10.352 1.00 93.12 206 LEU A CA 1
ATOM 1667 C C . LEU A 1 206 ? 4.310 14.966 -10.797 1.00 93.12 206 LEU A C 1
ATOM 1669 O O . LEU A 1 206 ? 4.852 15.739 -10.013 1.00 93.12 206 LEU A O 1
ATOM 1673 N N . LYS A 1 207 ? 3.893 15.360 -12.007 1.00 93.69 207 LYS A N 1
ATOM 1674 C CA . LYS A 1 207 ? 4.059 16.730 -12.517 1.00 93.69 207 LYS A CA 1
ATOM 1675 C C . LYS A 1 207 ? 3.334 17.779 -11.669 1.00 93.69 207 LYS A C 1
ATOM 1677 O O . LYS A 1 207 ? 3.789 18.916 -11.584 1.00 93.69 207 LYS A O 1
ATOM 1682 N N . ASN A 1 208 ? 2.203 17.406 -11.076 1.00 91.00 208 ASN A N 1
ATOM 1683 C CA . ASN A 1 208 ? 1.390 18.294 -10.246 1.00 91.00 208 ASN A CA 1
ATOM 1684 C C . ASN A 1 208 ? 1.722 18.179 -8.748 1.00 91.00 208 ASN A C 1
ATOM 1686 O O . ASN A 1 208 ? 1.146 18.905 -7.940 1.00 91.00 208 ASN A O 1
ATOM 1690 N N . SER A 1 209 ? 2.617 17.267 -8.361 1.00 88.69 209 SER A N 1
ATOM 1691 C CA . SER A 1 209 ? 2.965 17.033 -6.965 1.00 88.69 209 SER A CA 1
ATOM 1692 C C . SER A 1 209 ? 3.947 18.088 -6.457 1.00 88.69 209 SER A C 1
ATOM 1694 O O . SER A 1 209 ? 4.958 18.374 -7.091 1.00 88.69 209 SER A O 1
ATOM 1696 N N . THR A 1 210 ? 3.676 18.642 -5.275 1.00 88.50 210 THR A N 1
ATOM 1697 C CA . THR A 1 210 ? 4.602 19.535 -4.555 1.00 88.50 210 THR A CA 1
ATOM 1698 C C . THR A 1 210 ? 5.505 18.782 -3.576 1.00 88.50 210 THR A C 1
ATOM 1700 O O . THR A 1 210 ? 6.297 19.401 -2.867 1.00 88.50 210 THR A O 1
ATOM 1703 N N . VAL A 1 211 ? 5.343 17.462 -3.479 1.00 90.25 211 VAL A N 1
ATOM 1704 C CA . VAL A 1 211 ? 6.098 16.600 -2.569 1.00 90.25 211 VAL A CA 1
ATOM 1705 C C . VAL A 1 211 ? 7.401 16.178 -3.233 1.00 90.25 211 VAL A C 1
ATOM 1707 O O . VAL A 1 211 ? 7.436 15.896 -4.429 1.00 90.25 211 VAL A O 1
ATOM 1710 N N . GLN A 1 212 ? 8.479 16.157 -2.454 1.00 83.50 212 GLN A N 1
ATOM 1711 C CA . GLN A 1 212 ? 9.762 15.627 -2.899 1.00 83.50 212 GLN A CA 1
ATOM 1712 C C . GLN A 1 212 ? 9.854 14.136 -2.584 1.00 83.50 212 GLN A C 1
ATOM 1714 O O . GLN A 1 212 ? 9.277 13.659 -1.605 1.00 83.50 212 GLN A O 1
ATOM 1719 N N . ALA A 1 213 ? 10.618 13.411 -3.397 1.00 75.38 213 ALA A N 1
ATOM 1720 C CA . ALA A 1 213 ? 10.892 12.004 -3.154 1.00 75.38 213 ALA A CA 1
ATOM 1721 C C . ALA A 1 213 ? 11.539 11.811 -1.777 1.00 75.38 213 ALA A C 1
ATOM 1723 O O . ALA A 1 213 ? 12.410 12.580 -1.352 1.00 75.38 213 ALA A O 1
ATOM 1724 N N . ARG A 1 214 ? 11.118 10.760 -1.078 1.00 77.62 214 ARG A N 1
ATOM 1725 C CA . ARG A 1 214 ? 11.679 10.431 0.225 1.00 77.62 214 ARG A CA 1
ATOM 1726 C C . ARG A 1 214 ? 13.123 9.948 0.093 1.00 77.62 214 ARG A C 1
ATOM 1728 O O . ARG A 1 214 ? 13.421 9.082 -0.718 1.00 77.62 214 ARG A O 1
ATOM 1735 N N . ILE A 1 215 ? 13.995 10.439 0.975 1.00 77.38 215 ILE A N 1
ATOM 1736 C CA . ILE A 1 215 ? 15.403 10.001 1.064 1.00 77.38 215 ILE A CA 1
ATOM 1737 C C . ILE A 1 215 ? 15.721 9.220 2.348 1.00 77.38 215 ILE A C 1
ATOM 1739 O O . ILE A 1 215 ? 16.780 8.603 2.465 1.00 77.38 215 ILE A O 1
ATOM 1743 N N . THR A 1 216 ? 14.819 9.243 3.333 1.00 83.25 216 THR A N 1
ATOM 1744 C CA . THR A 1 216 ? 15.008 8.560 4.619 1.00 83.25 216 THR A CA 1
ATOM 1745 C C . THR A 1 216 ? 14.964 7.049 4.444 1.00 83.25 216 THR A C 1
ATOM 1747 O O . THR A 1 216 ? 14.012 6.512 3.887 1.00 83.25 216 THR A O 1
ATOM 1750 N N . GLN A 1 217 ? 15.968 6.362 4.983 1.00 86.31 217 GLN A N 1
ATOM 1751 C CA . GLN A 1 217 ? 16.088 4.908 4.938 1.00 86.31 217 GLN A CA 1
ATOM 1752 C C . GLN A 1 217 ? 15.791 4.288 6.300 1.00 86.31 217 GLN A C 1
ATOM 1754 O O . GLN A 1 217 ? 16.246 4.794 7.325 1.00 86.31 217 GLN A O 1
ATOM 1759 N N . LEU A 1 218 ? 15.107 3.144 6.302 1.00 85.69 218 LEU A N 1
ATOM 1760 C CA . LEU A 1 218 ? 14.971 2.300 7.484 1.00 85.69 218 LEU A CA 1
ATOM 1761 C C . LEU A 1 218 ? 16.088 1.248 7.513 1.00 85.69 218 LEU A C 1
ATOM 1763 O O . LEU A 1 218 ? 16.190 0.402 6.620 1.00 85.69 218 LEU A O 1
ATOM 1767 N N . THR A 1 219 ? 16.943 1.304 8.534 1.00 89.38 219 THR A N 1
ATOM 1768 C CA . THR A 1 219 ? 18.000 0.302 8.739 1.00 89.38 219 THR A CA 1
ATOM 1769 C C . THR A 1 219 ? 17.415 -1.021 9.226 1.00 89.38 219 THR A C 1
ATOM 1771 O O . THR A 1 219 ? 16.288 -1.084 9.720 1.00 89.38 219 THR A O 1
ATOM 1774 N N . LYS A 1 220 ? 18.201 -2.095 9.105 1.00 90.25 220 LYS A N 1
ATOM 1775 C CA . LYS A 1 220 ? 17.825 -3.426 9.589 1.00 90.25 220 LYS A CA 1
ATOM 1776 C C . LYS A 1 220 ? 17.571 -3.413 11.099 1.00 90.25 220 LYS A C 1
ATOM 1778 O O . LYS A 1 220 ? 16.543 -3.899 11.556 1.00 90.25 220 LYS A O 1
ATOM 1783 N N . GLU A 1 221 ? 18.488 -2.811 11.851 1.00 92.50 221 GLU A N 1
ATOM 1784 C CA . GLU A 1 221 ? 18.449 -2.745 13.311 1.00 92.50 221 GLU A CA 1
ATOM 1785 C C . GLU A 1 221 ? 17.229 -1.950 13.791 1.00 92.50 221 GLU A C 1
ATOM 1787 O O . GLU A 1 221 ? 16.505 -2.396 14.681 1.00 92.50 221 GLU A O 1
ATOM 1792 N N . SER A 1 222 ? 16.953 -0.802 13.162 1.00 93.88 222 SER A N 1
ATOM 1793 C CA . SER A 1 222 ? 15.759 -0.011 13.464 1.00 93.88 222 SER A CA 1
ATOM 1794 C C . SER A 1 222 ? 14.480 -0.766 13.111 1.00 93.88 222 SER A C 1
ATOM 1796 O O . SER A 1 222 ? 13.538 -0.754 13.900 1.00 93.88 222 SER A O 1
ATOM 1798 N N . ALA A 1 223 ? 14.442 -1.470 11.974 1.00 93.12 223 ALA A N 1
ATOM 1799 C CA . ALA A 1 223 ? 13.278 -2.259 11.583 1.00 93.12 223 ALA A CA 1
ATOM 1800 C C . ALA A 1 223 ? 12.937 -3.351 12.611 1.00 93.12 223 ALA A C 1
ATOM 1802 O O . ALA A 1 223 ? 11.762 -3.522 12.932 1.00 93.12 223 ALA A O 1
ATOM 1803 N N . ASP A 1 224 ? 13.939 -4.042 13.164 1.00 93.69 224 ASP A N 1
ATOM 1804 C CA . ASP A 1 224 ? 13.739 -5.081 14.188 1.00 93.69 224 ASP A CA 1
ATOM 1805 C C . ASP A 1 224 ? 13.182 -4.506 15.499 1.00 93.69 224 ASP A C 1
ATOM 1807 O O . ASP A 1 224 ? 12.240 -5.054 16.088 1.00 93.69 224 ASP A O 1
ATOM 1811 N N . ILE A 1 225 ? 13.721 -3.362 15.934 1.00 96.12 225 ILE A N 1
ATOM 1812 C CA . ILE A 1 225 ? 13.242 -2.648 17.126 1.00 96.12 225 ILE A CA 1
ATOM 1813 C C . ILE A 1 225 ? 11.789 -2.207 16.923 1.00 96.12 225 ILE A C 1
ATOM 1815 O O . ILE A 1 225 ? 10.931 -2.480 17.766 1.00 96.12 225 ILE A O 1
ATOM 1819 N N . TYR A 1 226 ? 11.488 -1.569 15.791 1.00 96.56 226 TYR A N 1
ATOM 1820 C CA . TYR A 1 226 ? 10.144 -1.074 15.501 1.00 96.56 226 TYR A CA 1
ATOM 1821 C C . TYR A 1 226 ? 9.137 -2.208 15.333 1.00 96.56 226 TYR A C 1
ATOM 1823 O O . TYR A 1 226 ? 8.023 -2.100 15.829 1.00 96.56 226 TYR A O 1
ATOM 1831 N N . ALA A 1 227 ? 9.521 -3.328 14.714 1.00 95.38 227 ALA A N 1
ATOM 1832 C CA . ALA A 1 227 ? 8.655 -4.504 14.602 1.00 95.38 227 ALA A CA 1
ATOM 1833 C C . ALA A 1 227 ? 8.270 -5.079 15.960 1.00 95.38 227 ALA A C 1
ATOM 1835 O O . ALA A 1 227 ? 7.111 -5.433 16.168 1.00 95.38 227 ALA A O 1
ATOM 1836 N N . THR A 1 228 ? 9.211 -5.104 16.902 1.00 95.56 228 THR A N 1
ATOM 1837 C CA . THR A 1 228 ? 8.927 -5.525 18.277 1.00 95.56 228 THR A CA 1
ATOM 1838 C C . THR A 1 228 ? 7.940 -4.570 18.953 1.00 95.56 228 THR A C 1
ATOM 1840 O O . THR A 1 228 ? 6.974 -5.026 19.566 1.00 95.56 228 THR A O 1
ATOM 1843 N N . GLY A 1 229 ? 8.140 -3.256 18.800 1.00 96.50 229 GLY A N 1
ATOM 1844 C CA . GLY A 1 229 ? 7.228 -2.236 19.326 1.00 96.50 229 GLY A CA 1
ATOM 1845 C C . GLY A 1 229 ? 5.818 -2.344 18.739 1.00 96.50 229 GLY A C 1
ATOM 1846 O O . GLY A 1 229 ? 4.851 -2.481 19.483 1.00 96.50 229 GLY A O 1
ATOM 1847 N N . HIS A 1 230 ? 5.699 -2.384 17.412 1.00 97.12 230 HIS A N 1
ATOM 1848 C CA . HIS A 1 230 ? 4.415 -2.514 16.721 1.00 97.12 230 HIS A CA 1
ATOM 1849 C C . HIS A 1 230 ? 3.685 -3.814 17.069 1.00 97.12 230 HIS A C 1
ATOM 1851 O O . HIS A 1 230 ? 2.474 -3.796 17.279 1.00 97.12 230 HIS A O 1
ATOM 1857 N N . ALA A 1 231 ? 4.402 -4.937 17.189 1.00 92.69 231 ALA A N 1
ATOM 1858 C CA . ALA A 1 231 ? 3.809 -6.202 17.614 1.00 92.69 231 ALA A CA 1
ATOM 1859 C C . ALA A 1 231 ? 3.264 -6.132 19.051 1.00 92.69 231 ALA A C 1
ATOM 1861 O O . ALA A 1 231 ? 2.203 -6.694 19.329 1.00 92.69 231 ALA A O 1
ATOM 1862 N N . ALA A 1 232 ? 3.955 -5.432 19.959 1.00 95.00 232 ALA A N 1
ATOM 1863 C CA . ALA A 1 232 ? 3.470 -5.207 21.318 1.00 95.00 232 ALA A CA 1
ATOM 1864 C C . ALA A 1 232 ? 2.202 -4.338 21.327 1.00 95.00 232 ALA A C 1
ATOM 1866 O O . ALA A 1 232 ? 1.202 -4.742 21.918 1.00 95.00 232 ALA A O 1
ATOM 1867 N N . THR A 1 233 ? 2.198 -3.215 20.601 1.00 96.44 233 THR A N 1
ATOM 1868 C CA . THR A 1 233 ? 1.023 -2.334 20.490 1.00 96.44 233 THR A CA 1
ATOM 1869 C C . THR A 1 233 ? -0.176 -3.053 19.870 1.00 96.44 233 THR A C 1
ATOM 1871 O O . THR A 1 233 ? -1.284 -2.976 20.397 1.00 96.44 233 THR A O 1
ATOM 1874 N N . LEU A 1 234 ? 0.030 -3.809 18.785 1.00 95.25 234 LEU A N 1
ATOM 1875 C CA . LEU A 1 234 ? -1.037 -4.593 18.158 1.00 95.25 234 LEU A CA 1
ATOM 1876 C C . LEU A 1 234 ? -1.582 -5.662 19.116 1.00 95.25 234 LEU A C 1
ATOM 1878 O O . LEU A 1 234 ? -2.790 -5.887 19.174 1.00 95.25 234 LEU A O 1
ATOM 1882 N N . LYS A 1 235 ? -0.712 -6.309 19.898 1.00 93.94 235 LYS A N 1
ATOM 1883 C CA . LYS A 1 235 ? -1.125 -7.297 20.901 1.00 93.94 235 LYS A CA 1
ATOM 1884 C C . LYS A 1 235 ? -1.984 -6.670 21.998 1.00 93.94 235 LYS A C 1
ATOM 1886 O O . LYS A 1 235 ? -2.992 -7.266 22.368 1.00 93.94 235 LYS A O 1
ATOM 1891 N N . GLU A 1 236 ? -1.600 -5.510 22.520 1.00 95.94 236 GLU A N 1
ATOM 1892 C CA . GLU A 1 236 ? -2.386 -4.781 23.524 1.00 95.94 236 GLU A CA 1
ATOM 1893 C C . GLU A 1 236 ? -3.767 -4.407 22.978 1.00 95.94 236 GLU A C 1
ATOM 1895 O O . GLU A 1 236 ? -4.780 -4.706 23.612 1.00 95.94 236 GLU A O 1
ATOM 1900 N N . LEU A 1 237 ? -3.814 -3.879 21.754 1.00 97.00 237 LEU A N 1
ATOM 1901 C CA . LEU A 1 237 ? -5.060 -3.550 21.066 1.00 97.00 237 LEU A CA 1
ATOM 1902 C C . LEU A 1 237 ? -5.965 -4.778 20.899 1.00 97.00 237 LEU A C 1
ATOM 1904 O O . LEU A 1 237 ? -7.161 -4.720 21.184 1.00 97.00 237 LEU A O 1
ATOM 1908 N N . LEU A 1 238 ? -5.408 -5.912 20.465 1.00 94.88 238 LEU A N 1
ATOM 1909 C CA . LEU A 1 238 ? -6.160 -7.158 20.295 1.00 94.88 238 LEU A CA 1
ATOM 1910 C C . LEU A 1 238 ? -6.647 -7.737 21.629 1.00 94.88 238 LEU A C 1
ATOM 1912 O O . LEU A 1 238 ? -7.727 -8.327 21.672 1.00 94.88 238 LEU A O 1
ATOM 1916 N N . LEU A 1 239 ? -5.883 -7.577 22.714 1.00 95.00 239 LEU A N 1
ATOM 1917 C CA . LEU A 1 239 ? -6.321 -7.974 24.053 1.00 95.00 239 LEU A CA 1
ATOM 1918 C C . LEU A 1 239 ? -7.535 -7.158 24.493 1.00 95.00 239 LEU A C 1
ATOM 1920 O O . LEU A 1 239 ? -8.521 -7.746 24.931 1.00 95.00 239 LEU A O 1
ATOM 1924 N N . GLU A 1 240 ? -7.493 -5.838 24.327 1.00 96.38 240 GLU A N 1
ATOM 1925 C CA . GLU A 1 240 ? -8.620 -4.959 24.640 1.00 96.38 240 GLU A CA 1
ATOM 1926 C C . GLU A 1 240 ? -9.831 -5.280 23.755 1.00 96.38 240 GLU A C 1
ATOM 1928 O O . GLU A 1 240 ? -10.927 -5.517 24.267 1.00 96.38 240 GLU A O 1
ATOM 1933 N N . TYR A 1 241 ? -9.630 -5.436 22.443 1.00 96.69 241 TYR A N 1
ATOM 1934 C CA . TYR A 1 241 ? -10.690 -5.834 21.517 1.00 96.69 241 TYR A CA 1
ATOM 1935 C C . TYR A 1 241 ? -11.354 -7.161 21.908 1.00 96.69 241 TYR A C 1
ATOM 1937 O O . TYR A 1 241 ? -12.578 -7.284 21.847 1.00 96.69 241 TYR A O 1
ATOM 1945 N N . ARG A 1 242 ? -10.580 -8.140 22.393 1.00 96.00 242 ARG A N 1
ATOM 1946 C CA . ARG A 1 242 ? -11.109 -9.426 22.870 1.00 96.00 242 ARG A CA 1
ATOM 1947 C C . ARG A 1 242 ? -12.038 -9.286 24.070 1.00 96.00 242 ARG A C 1
ATOM 1949 O O . ARG A 1 242 ? -12.961 -10.088 24.201 1.00 96.00 242 ARG A O 1
ATOM 1956 N N . THR A 1 243 ? -11.818 -8.293 24.933 1.00 96.44 243 THR A N 1
ATOM 1957 C CA . THR A 1 243 ? -12.722 -8.030 26.066 1.00 96.44 243 THR A CA 1
ATOM 1958 C C . THR A 1 243 ? -14.083 -7.508 25.608 1.00 96.44 243 THR A C 1
ATOM 1960 O O . THR A 1 243 ? -15.096 -7.825 26.228 1.00 96.44 243 THR A O 1
ATOM 1963 N N . LEU A 1 244 ? -14.116 -6.766 24.497 1.00 95.12 244 LEU A N 1
ATOM 1964 C CA . LEU A 1 244 ? -15.329 -6.175 23.931 1.00 95.12 244 LEU A CA 1
ATOM 1965 C C . LEU A 1 244 ? -16.069 -7.145 22.998 1.00 95.12 244 LEU A C 1
ATOM 1967 O O . LEU A 1 244 ? -17.297 -7.219 23.014 1.00 95.12 244 LEU A O 1
ATOM 1971 N N . VAL A 1 245 ? -15.328 -7.898 22.179 1.00 94.56 245 VAL A N 1
ATOM 1972 C CA . VAL A 1 245 ? -15.863 -8.785 21.133 1.00 94.56 245 VAL A CA 1
ATOM 1973 C C . VAL A 1 245 ? -15.175 -10.163 21.200 1.00 94.56 245 VAL A C 1
ATOM 1975 O O . VAL A 1 245 ? -14.398 -10.527 20.314 1.00 94.56 245 VAL A O 1
ATOM 1978 N N . PRO A 1 246 ? -15.464 -10.987 22.228 1.00 93.00 246 PRO A N 1
ATOM 1979 C CA . PRO A 1 246 ? -14.747 -12.247 22.468 1.00 93.00 246 PRO A CA 1
ATOM 1980 C C . PRO A 1 246 ? -14.956 -13.303 21.374 1.00 93.00 246 PRO A C 1
ATOM 1982 O O . PRO A 1 246 ? -14.115 -14.182 21.202 1.00 93.00 246 PRO A O 1
ATOM 1985 N N . ASN A 1 247 ? -16.053 -13.199 20.616 1.00 91.44 247 ASN A N 1
ATOM 1986 C CA . ASN A 1 247 ? -16.421 -14.121 19.538 1.00 91.44 247 ASN A CA 1
ATOM 1987 C C . ASN A 1 247 ? -15.950 -13.648 18.147 1.00 91.44 247 ASN A C 1
ATOM 1989 O O . ASN A 1 247 ? -16.470 -14.114 17.134 1.00 91.44 247 ASN A O 1
ATOM 1993 N N . SER A 1 248 ? -15.030 -12.679 18.082 1.00 92.00 248 SER A N 1
ATOM 1994 C CA . SER A 1 248 ? -14.421 -12.242 16.820 1.00 92.00 248 SER A CA 1
ATOM 1995 C C . SER A 1 248 ? -13.700 -13.399 16.119 1.00 92.00 248 SER A C 1
ATOM 1997 O O . SER A 1 248 ? -13.105 -14.270 16.763 1.00 92.00 248 SER A O 1
ATOM 1999 N N . ARG A 1 249 ? -13.695 -13.367 14.778 1.00 88.19 249 ARG A N 1
ATOM 2000 C CA . ARG A 1 249 ? -12.978 -14.346 13.947 1.00 88.19 249 ARG A CA 1
ATOM 2001 C C . ARG A 1 249 ? -11.477 -14.368 14.230 1.00 88.19 249 ARG A C 1
ATOM 2003 O O . ARG A 1 249 ? -10.866 -15.414 14.068 1.00 88.19 249 ARG A O 1
ATOM 2010 N N . LEU A 1 250 ? -10.895 -13.252 14.682 1.00 88.19 250 LEU A N 1
ATOM 2011 C CA . LEU A 1 250 ? -9.463 -13.151 14.982 1.00 88.19 250 LEU A CA 1
ATOM 2012 C C . LEU A 1 250 ? -9.033 -14.033 16.161 1.00 88.19 250 LEU A C 1
ATOM 2014 O O . LEU A 1 250 ? -7.849 -14.321 16.322 1.00 88.19 250 LEU A O 1
ATOM 2018 N N . PHE A 1 251 ? -9.982 -14.454 17.000 1.00 90.94 251 PHE A N 1
ATOM 2019 C CA . PHE A 1 251 ? -9.720 -15.264 18.191 1.00 90.94 251 PHE A CA 1
ATOM 2020 C C . PHE A 1 251 ? -10.193 -16.711 18.052 1.00 90.94 251 PHE A C 1
ATOM 2022 O O . PHE A 1 251 ? -10.084 -17.480 19.012 1.00 90.94 251 PHE A O 1
ATOM 2029 N N . ALA A 1 252 ? -10.732 -17.074 16.886 1.00 87.44 252 ALA A N 1
ATOM 2030 C CA . ALA A 1 252 ? -11.177 -18.426 16.595 1.00 87.44 252 ALA A CA 1
ATOM 2031 C C . ALA A 1 252 ? -9.978 -19.383 16.501 1.00 87.44 252 ALA A C 1
ATOM 2033 O O . ALA A 1 252 ? -8.904 -19.011 16.031 1.00 87.44 252 ALA A O 1
ATOM 2034 N N . SER A 1 253 ? -10.155 -20.635 16.925 1.00 82.62 253 SER A N 1
ATOM 2035 C CA . SER A 1 253 ? -9.087 -21.650 16.914 1.00 82.62 253 SER A CA 1
ATOM 2036 C C . SER A 1 253 ? -8.536 -21.957 15.518 1.00 82.62 253 SER A C 1
ATOM 2038 O O . SER A 1 253 ? -7.392 -22.371 15.361 1.00 82.62 253 SER A O 1
ATOM 2040 N N . GLU A 1 254 ? -9.370 -21.762 14.506 1.00 82.12 254 GLU A N 1
ATOM 2041 C CA . GLU A 1 254 ? -9.108 -21.995 13.094 1.00 82.12 254 GLU A CA 1
ATOM 2042 C C . GLU A 1 254 ? -8.501 -20.782 12.377 1.00 82.12 254 GLU A C 1
ATOM 2044 O O . GLU A 1 254 ? -8.118 -20.900 11.211 1.00 82.12 254 GLU A O 1
ATOM 2049 N N . TYR A 1 255 ? -8.412 -19.629 13.048 1.00 77.38 255 TYR A N 1
ATOM 2050 C CA . TYR A 1 255 ? -7.854 -18.420 12.462 1.00 77.38 255 TYR A CA 1
ATOM 2051 C C . TYR A 1 255 ? -6.361 -18.594 12.175 1.00 77.38 255 TYR A C 1
ATOM 2053 O O . TYR A 1 255 ? -5.570 -18.959 13.048 1.00 77.38 255 TYR A O 1
ATOM 2061 N N . LYS A 1 256 ? -5.972 -18.317 10.929 1.00 71.44 256 LYS A N 1
ATOM 2062 C CA . LYS A 1 256 ? -4.579 -18.309 10.484 1.00 71.44 256 LYS A CA 1
ATOM 2063 C C . LYS A 1 256 ? -4.241 -16.912 9.962 1.00 71.44 256 LYS A C 1
ATOM 2065 O O . LYS A 1 256 ? -4.894 -16.481 9.012 1.00 71.44 256 LYS A O 1
ATOM 2070 N N . PRO A 1 257 ? -3.240 -16.225 10.542 1.00 67.88 257 PRO A N 1
ATOM 2071 C CA . PRO A 1 257 ? -2.767 -14.947 10.022 1.00 67.88 257 PRO A CA 1
ATOM 2072 C C . PRO A 1 257 ? -2.316 -15.058 8.564 1.00 67.88 257 PRO A C 1
ATOM 2074 O O . PRO A 1 257 ? -1.824 -16.108 8.140 1.00 67.88 257 PRO A O 1
ATOM 2077 N N . LEU A 1 258 ? -2.433 -13.961 7.812 1.00 60.75 258 LEU A N 1
ATOM 2078 C CA . LEU A 1 258 ? -1.939 -13.910 6.440 1.00 60.75 258 LEU A CA 1
ATOM 2079 C C . LEU A 1 258 ? -0.408 -14.083 6.420 1.00 60.75 258 LEU A C 1
ATOM 2081 O O . LEU A 1 258 ? 0.339 -13.369 7.101 1.00 60.75 258 LEU A O 1
ATOM 2085 N N . GLU A 1 259 ? 0.077 -15.022 5.610 1.00 55.66 259 GLU A N 1
ATOM 2086 C CA . GLU A 1 259 ? 1.506 -15.132 5.329 1.00 55.66 259 GLU A CA 1
ATOM 2087 C C . GLU A 1 259 ? 1.900 -14.129 4.243 1.00 55.66 259 GLU A C 1
ATOM 2089 O O . GLU A 1 259 ? 1.302 -14.058 3.168 1.00 55.66 259 GLU A O 1
ATOM 2094 N N . VAL A 1 260 ? 2.940 -13.344 4.513 1.00 51.41 260 VAL A N 1
ATOM 2095 C CA . VAL A 1 260 ? 3.576 -12.516 3.488 1.00 51.41 260 VAL A CA 1
ATOM 2096 C C . VAL A 1 260 ? 4.533 -13.416 2.726 1.00 51.41 260 VAL A C 1
ATOM 2098 O O . VAL A 1 260 ? 5.397 -14.023 3.352 1.00 51.41 260 VAL A O 1
ATOM 2101 N N . ALA A 1 261 ? 4.380 -13.497 1.398 1.00 42.91 261 ALA A N 1
ATOM 2102 C CA . ALA A 1 261 ? 5.130 -14.394 0.516 1.00 42.91 261 ALA A CA 1
ATOM 2103 C C . ALA A 1 261 ? 6.566 -14.657 1.011 1.00 42.91 261 ALA A C 1
ATOM 2105 O O . ALA A 1 261 ? 7.417 -13.755 1.005 1.00 42.91 261 ALA A O 1
ATOM 2106 N N . ALA A 1 262 ? 6.835 -15.884 1.461 1.00 30.77 262 ALA A N 1
ATOM 2107 C CA . ALA A 1 262 ? 8.171 -16.320 1.836 1.00 30.77 262 ALA A CA 1
ATOM 2108 C C . ALA A 1 262 ? 9.046 -16.378 0.572 1.00 30.77 262 ALA A C 1
ATOM 2110 O O . ALA A 1 262 ? 8.604 -16.864 -0.464 1.00 30.77 262 ALA A O 1
ATOM 2111 N N . ALA A 1 263 ? 10.289 -15.887 0.634 1.00 32.34 263 ALA A N 1
ATOM 2112 C CA . ALA A 1 263 ? 11.302 -16.453 -0.263 1.00 32.34 263 ALA A CA 1
ATOM 2113 C C . ALA A 1 263 ? 12.036 -17.493 0.564 1.00 32.34 263 ALA A C 1
ATOM 2115 O O . ALA A 1 263 ? 12.458 -17.152 1.671 1.00 32.34 263 ALA A O 1
ATOM 2116 N N . GLN A 1 264 ? 12.116 -18.717 0.051 1.00 30.20 264 GLN A N 1
ATOM 2117 C CA . GLN A 1 264 ? 12.860 -19.787 0.692 1.00 30.20 264 GLN A CA 1
ATOM 2118 C C . GLN A 1 264 ? 14.341 -19.414 0.759 1.00 30.20 264 GLN A C 1
ATOM 2120 O O . GLN A 1 264 ? 14.932 -19.004 -0.241 1.00 30.20 264 GLN A O 1
ATOM 2125 N N . ASP A 1 265 ? 14.906 -19.553 1.952 1.00 32.22 265 ASP A N 1
ATOM 2126 C CA . ASP A 1 265 ? 16.336 -19.482 2.201 1.00 32.22 265 ASP A CA 1
ATOM 2127 C C . ASP A 1 265 ? 16.933 -20.864 1.897 1.00 32.22 265 ASP A C 1
ATOM 2129 O O . ASP A 1 265 ? 17.054 -21.692 2.792 1.00 32.22 265 ASP A O 1
ATOM 2133 N N . GLU A 1 266 ? 17.291 -21.154 0.643 1.00 28.30 266 GLU A N 1
ATOM 2134 C CA . GLU A 1 266 ? 18.243 -22.241 0.379 1.00 28.30 266 GLU A CA 1
ATOM 2135 C C . GLU A 1 266 ? 19.342 -21.807 -0.600 1.00 28.30 266 GLU A C 1
ATOM 2137 O O . GLU A 1 266 ? 19.051 -21.325 -1.701 1.00 28.30 266 GLU A O 1
ATOM 2142 N N . PRO A 1 267 ? 20.626 -21.995 -0.241 1.00 30.27 267 PRO A N 1
ATOM 2143 C CA . PRO A 1 267 ? 21.714 -21.878 -1.191 1.00 30.27 267 PRO A CA 1
ATOM 2144 C C . PRO A 1 267 ? 21.692 -23.104 -2.114 1.00 30.27 267 PRO A C 1
ATOM 2146 O O . PRO A 1 267 ? 22.054 -24.205 -1.709 1.00 30.27 267 PRO A O 1
ATOM 2149 N N . LEU A 1 268 ? 21.299 -22.914 -3.378 1.00 33.66 268 LEU A N 1
ATOM 2150 C CA . LEU A 1 268 ? 21.401 -23.923 -4.442 1.00 33.66 268 LEU A CA 1
ATOM 2151 C C . LEU A 1 268 ? 22.872 -24.166 -4.823 1.00 33.66 268 LEU A C 1
ATOM 2153 O O . LEU A 1 268 ? 23.339 -23.795 -5.899 1.00 33.66 268 LEU A O 1
ATOM 2157 N N . ALA A 1 269 ? 23.612 -24.818 -3.935 1.00 31.47 269 ALA A N 1
ATOM 2158 C CA . ALA A 1 269 ? 24.815 -25.545 -4.286 1.00 31.47 269 ALA A CA 1
ATOM 2159 C C . ALA A 1 269 ? 24.469 -27.039 -4.306 1.00 31.47 269 ALA A C 1
ATOM 2161 O O . ALA A 1 269 ? 24.078 -27.601 -3.294 1.00 31.47 269 ALA A O 1
ATOM 2162 N N . GLN A 1 270 ? 24.675 -27.666 -5.469 1.00 33.53 270 GLN A N 1
ATOM 2163 C CA . GLN A 1 270 ? 24.679 -29.120 -5.702 1.00 33.53 270 GLN A CA 1
ATOM 2164 C C . GLN A 1 270 ? 23.326 -29.824 -5.910 1.00 33.53 270 GLN A C 1
ATOM 2166 O O . GLN A 1 270 ? 22.943 -30.704 -5.155 1.00 33.53 270 GLN A O 1
ATOM 2171 N N . GLN A 1 271 ? 22.715 -29.619 -7.080 1.00 28.67 271 GLN A N 1
ATOM 2172 C CA . GLN A 1 271 ? 22.098 -30.738 -7.808 1.00 28.67 271 GLN A CA 1
ATOM 2173 C C . GLN A 1 271 ? 22.497 -30.688 -9.284 1.00 28.67 271 GLN A C 1
ATOM 2175 O O . GLN A 1 271 ? 21.769 -30.243 -10.165 1.00 28.67 271 GLN A O 1
ATOM 2180 N N . LYS A 1 272 ? 23.713 -31.165 -9.557 1.00 32.91 272 LYS A N 1
ATOM 2181 C CA . LYS A 1 272 ? 24.110 -31.614 -10.890 1.00 32.91 272 LYS A CA 1
ATOM 2182 C C . LYS A 1 272 ? 24.812 -32.955 -10.741 1.00 32.91 272 LYS A C 1
ATOM 2184 O O . LYS A 1 272 ? 26.028 -32.990 -10.592 1.00 32.91 272 LYS A O 1
ATOM 2189 N N . LYS A 1 273 ? 24.016 -34.026 -10.745 1.00 30.78 273 LYS A N 1
ATOM 2190 C CA . LYS A 1 273 ? 24.306 -35.367 -11.284 1.00 30.78 273 LYS A CA 1
ATOM 2191 C C . LYS A 1 273 ? 23.262 -36.334 -10.737 1.00 30.78 273 LYS A C 1
ATOM 2193 O O 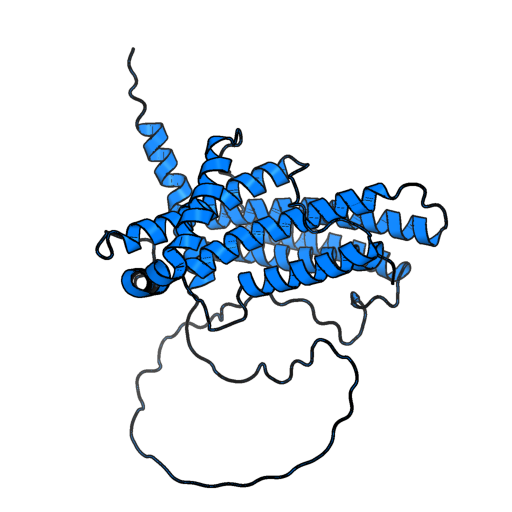. LYS A 1 273 ? 23.403 -36.809 -9.626 1.00 30.78 273 LYS A O 1
ATOM 2198 N N . GLU A 1 274 ? 22.225 -36.573 -11.529 1.00 29.84 274 GLU A N 1
ATOM 2199 C CA . GLU A 1 274 ? 21.772 -37.919 -11.904 1.00 29.84 274 GLU A CA 1
ATOM 2200 C C . GLU A 1 274 ? 20.520 -37.779 -12.772 1.00 29.84 274 GLU A C 1
ATOM 2202 O O . GLU A 1 274 ? 19.380 -37.769 -12.327 1.00 29.84 274 GLU A O 1
ATOM 2207 N N . SER A 1 275 ? 20.756 -37.627 -14.072 1.00 28.34 275 SER A N 1
ATOM 2208 C CA . SER A 1 275 ? 19.801 -38.057 -15.083 1.00 28.34 275 SER A CA 1
ATOM 2209 C C . SER A 1 275 ? 20.411 -39.272 -15.747 1.00 28.34 275 SER A C 1
ATOM 2211 O O . SER A 1 275 ? 21.331 -39.112 -16.541 1.00 28.34 275 SER A O 1
ATOM 2213 N N . LEU A 1 276 ? 19.911 -40.467 -15.442 1.00 28.75 276 LEU A N 1
ATOM 2214 C CA . LEU A 1 276 ? 19.934 -41.563 -16.402 1.00 28.75 276 LEU A CA 1
ATOM 2215 C C . LEU A 1 276 ? 18.823 -42.589 -16.089 1.00 28.75 276 LEU A C 1
ATOM 2217 O O . LEU A 1 276 ? 18.981 -43.468 -15.255 1.00 28.75 276 LEU A O 1
ATOM 2221 N N . VAL A 1 277 ? 17.750 -42.494 -16.892 1.00 27.95 277 VAL A N 1
ATOM 2222 C CA . VAL A 1 277 ? 17.171 -43.623 -17.656 1.00 27.95 277 VAL A CA 1
ATOM 2223 C C . VAL A 1 277 ? 16.167 -44.549 -16.921 1.00 27.95 277 VAL A C 1
ATOM 2225 O O . VAL A 1 277 ? 16.558 -45.501 -16.262 1.00 27.95 277 VAL A O 1
ATOM 2228 N N . LYS A 1 278 ? 14.846 -44.329 -17.123 1.00 27.64 278 LYS A N 1
ATOM 2229 C CA . LYS A 1 278 ? 13.898 -45.067 -18.023 1.00 27.64 278 LYS A CA 1
ATOM 2230 C C . LYS A 1 278 ? 12.417 -44.787 -17.677 1.00 27.64 278 LYS A C 1
ATOM 2232 O O . LYS A 1 278 ? 12.000 -44.895 -16.533 1.00 27.64 278 LYS A O 1
ATOM 2237 N N . THR A 1 279 ? 11.632 -44.482 -18.707 1.00 23.91 279 THR A N 1
ATOM 2238 C CA . THR A 1 279 ? 10.150 -44.468 -18.807 1.00 23.91 279 THR A CA 1
ATOM 2239 C C . THR A 1 279 ? 9.588 -45.896 -19.044 1.00 23.91 279 THR A C 1
ATOM 2241 O O . THR A 1 279 ? 10.401 -46.785 -19.304 1.00 23.91 279 THR A O 1
ATOM 2244 N N . PRO A 1 280 ? 8.264 -46.133 -19.254 1.00 44.06 280 PRO A N 1
ATOM 2245 C CA . PRO A 1 280 ? 7.002 -45.726 -18.578 1.00 44.06 280 PRO A CA 1
ATOM 2246 C C . PRO A 1 280 ? 6.079 -46.960 -18.278 1.00 44.06 280 PRO A C 1
ATOM 2248 O O . PRO A 1 280 ? 6.502 -48.079 -18.545 1.00 44.06 280 PRO A O 1
ATOM 2251 N N . VAL A 1 281 ? 4.823 -46.770 -17.799 1.00 26.75 281 VAL A N 1
ATOM 2252 C CA . VAL A 1 281 ? 3.541 -47.420 -18.263 1.00 26.75 281 VAL A CA 1
ATOM 2253 C C . VAL A 1 281 ? 2.425 -47.451 -17.173 1.00 26.75 281 VAL A C 1
ATOM 2255 O O . VAL A 1 281 ? 2.684 -47.938 -16.083 1.00 26.75 281 VAL A O 1
ATOM 2258 N N . GLN A 1 282 ? 1.227 -46.926 -17.545 1.00 25.83 282 GLN A N 1
ATOM 2259 C CA . GLN A 1 282 ? -0.216 -47.230 -17.227 1.00 25.83 282 GLN A CA 1
ATOM 2260 C C . GLN A 1 282 ? -0.656 -47.645 -15.784 1.00 25.83 282 GLN A C 1
ATOM 2262 O O . GLN A 1 282 ? 0.127 -48.203 -15.043 1.00 25.83 282 GLN A O 1
ATOM 2267 N N . GLU A 1 283 ? -1.877 -47.446 -15.245 1.00 24.56 283 GLU A N 1
ATOM 2268 C CA . GLU A 1 283 ? -3.258 -47.386 -15.770 1.00 24.56 283 GLU A CA 1
ATOM 22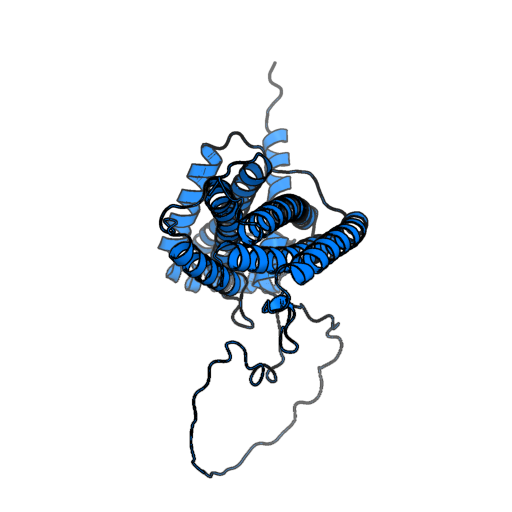69 C C . GLU A 1 283 ? -4.277 -46.886 -14.685 1.00 24.56 283 GLU A C 1
ATOM 2271 O O . GLU A 1 283 ? -3.916 -46.660 -13.535 1.00 24.56 283 GLU A O 1
ATOM 2276 N N . LYS A 1 284 ? -5.552 -46.722 -15.088 1.00 24.47 284 LYS A N 1
ATOM 2277 C CA . LYS A 1 284 ? -6.803 -46.238 -14.421 1.00 24.47 284 LYS A CA 1
ATOM 2278 C C . LYS A 1 284 ? -7.135 -46.858 -13.028 1.00 24.47 284 LYS A C 1
ATOM 2280 O O . LYS A 1 284 ? -6.717 -47.971 -12.751 1.00 24.47 284 LYS A O 1
ATOM 2285 N N . THR A 1 285 ? -7.989 -46.299 -12.140 1.00 23.45 285 THR A N 1
ATOM 2286 C CA . THR A 1 285 ? -9.481 -46.261 -12.239 1.00 23.45 285 THR A CA 1
ATOM 2287 C C . THR A 1 285 ? -10.179 -45.542 -11.044 1.00 23.45 285 THR A C 1
ATOM 2289 O O . THR A 1 285 ? -9.717 -45.601 -9.913 1.00 23.45 285 THR A O 1
ATOM 2292 N N . SER A 1 286 ? -11.322 -44.915 -11.370 1.00 23.89 286 SER A N 1
ATOM 2293 C CA . SER A 1 286 ? -12.487 -44.330 -10.648 1.00 23.89 286 SER A CA 1
ATOM 2294 C C . SER A 1 286 ? -12.918 -44.800 -9.234 1.00 23.89 286 SER A C 1
ATOM 2296 O O . SER A 1 286 ? -12.976 -46.001 -8.994 1.00 23.89 286 SER A O 1
ATOM 2298 N N . SER A 1 287 ? -13.455 -43.872 -8.410 1.00 24.98 287 SER A N 1
ATOM 2299 C CA . SER A 1 287 ? -14.788 -44.018 -7.766 1.00 24.98 287 SER A CA 1
ATOM 2300 C C . SER A 1 287 ? -15.361 -42.714 -7.159 1.00 24.98 287 SER A C 1
ATOM 2302 O O . SER A 1 287 ? -14.644 -41.891 -6.596 1.00 24.98 287 SER A O 1
ATOM 2304 N N . LEU A 1 288 ? -16.684 -42.588 -7.283 1.00 22.11 288 LEU A N 1
ATOM 2305 C CA . LEU A 1 288 ? -17.637 -41.519 -6.939 1.00 22.11 288 LEU A CA 1
ATOM 2306 C C . LEU A 1 288 ? -18.018 -41.514 -5.433 1.00 22.11 288 LEU A C 1
ATOM 2308 O O . LEU A 1 288 ? -18.114 -42.605 -4.891 1.00 22.11 288 LEU A O 1
ATOM 2312 N N . THR A 1 289 ? -18.306 -40.353 -4.799 1.00 22.03 289 THR A N 1
ATOM 2313 C CA . THR A 1 289 ? -19.599 -40.001 -4.121 1.00 22.03 289 THR A CA 1
ATOM 2314 C C . THR A 1 289 ? -19.551 -38.797 -3.141 1.00 22.03 289 THR A C 1
ATOM 2316 O O . THR A 1 289 ? -18.720 -38.735 -2.243 1.00 22.03 289 THR A O 1
ATOM 2319 N N . THR A 1 290 ? -20.564 -37.924 -3.301 1.00 24.83 290 THR A N 1
ATOM 2320 C CA . THR A 1 290 ? -21.351 -37.126 -2.317 1.00 24.83 290 THR A CA 1
ATOM 2321 C C . THR A 1 290 ? -20.762 -35.932 -1.532 1.00 24.83 290 THR A C 1
ATOM 2323 O O . THR A 1 290 ? -19.960 -36.076 -0.617 1.00 24.83 290 THR A O 1
ATOM 2326 N N . LYS A 1 291 ? -21.326 -34.746 -1.844 1.00 25.44 291 LYS A N 1
ATOM 2327 C CA . LYS A 1 291 ? -21.369 -33.472 -1.082 1.00 25.44 291 LYS A CA 1
ATOM 2328 C C . LYS A 1 291 ? -21.953 -33.661 0.342 1.00 25.44 291 LYS A C 1
ATOM 2330 O O . LYS A 1 291 ? -22.796 -34.540 0.524 1.00 25.44 291 LYS A O 1
ATOM 2335 N N . PRO A 1 292 ? -21.605 -32.783 1.308 1.00 28.02 292 PRO A N 1
ATOM 2336 C CA . PRO A 1 292 ? -22.455 -31.606 1.542 1.00 28.02 292 PRO A CA 1
ATOM 2337 C C . PRO A 1 292 ? -21.692 -30.275 1.686 1.00 28.02 292 PRO A C 1
ATOM 2339 O O . PRO A 1 292 ? -20.526 -30.221 2.062 1.00 28.02 292 PRO A O 1
ATOM 2342 N N . GLU A 1 293 ? -22.406 -29.191 1.378 1.00 30.78 293 GLU A N 1
ATOM 2343 C CA . GLU A 1 293 ? -22.059 -27.796 1.670 1.00 30.78 293 GLU A CA 1
ATOM 2344 C C . GLU A 1 293 ? -21.889 -27.530 3.170 1.00 30.78 293 GLU A C 1
ATOM 2346 O O . GLU A 1 293 ? -22.708 -27.984 3.970 1.00 30.78 293 GLU A O 1
ATOM 2351 N N . LYS A 1 294 ? -20.883 -26.711 3.517 1.00 26.44 294 LYS A N 1
ATOM 2352 C CA . LYS A 1 294 ? -20.948 -25.656 4.545 1.00 26.44 294 LYS A CA 1
ATOM 2353 C C . LYS A 1 294 ? -19.716 -24.746 4.464 1.00 26.44 294 LYS A C 1
ATOM 2355 O O . LYS A 1 294 ? -18.598 -25.204 4.249 1.00 26.44 294 LYS A O 1
ATOM 2360 N N . ASN A 1 295 ? -19.976 -23.449 4.608 1.00 29.77 295 ASN A N 1
ATOM 2361 C CA . ASN A 1 295 ? -19.064 -22.328 4.397 1.00 29.77 295 ASN A CA 1
ATOM 2362 C C . ASN A 1 295 ? -17.827 -22.390 5.305 1.00 29.77 295 ASN A C 1
ATOM 2364 O O . ASN A 1 295 ? -17.929 -22.272 6.523 1.00 29.77 295 ASN A O 1
ATOM 2368 N N . SER A 1 296 ? -16.662 -22.530 4.681 1.00 23.12 296 SER A N 1
ATOM 2369 C CA . SER A 1 296 ? -15.335 -22.348 5.265 1.00 23.12 296 SER A CA 1
ATOM 2370 C C . SER A 1 296 ? -14.496 -21.685 4.176 1.00 23.12 296 SER A C 1
ATOM 2372 O O . SER A 1 296 ? -14.236 -22.297 3.143 1.00 23.12 296 SER A O 1
ATOM 2374 N N . ILE A 1 297 ? -14.154 -20.406 4.358 1.00 35.03 297 ILE A N 1
ATOM 2375 C CA . ILE A 1 297 ? -13.510 -19.589 3.313 1.00 35.03 297 ILE A CA 1
ATOM 2376 C C . ILE A 1 297 ? -12.014 -19.923 3.160 1.00 35.03 297 ILE A C 1
ATOM 2378 O O . ILE A 1 297 ? -11.405 -19.516 2.183 1.00 35.03 297 ILE A O 1
ATOM 2382 N N . PHE A 1 298 ? -11.425 -20.774 4.012 1.00 31.17 298 PHE A N 1
ATOM 2383 C CA . PHE A 1 298 ? -10.056 -21.261 3.800 1.00 31.17 298 PHE A CA 1
ATOM 2384 C C . PHE A 1 298 ? -9.866 -22.713 4.271 1.00 31.17 298 PHE A C 1
ATOM 2386 O O . PHE A 1 298 ? -9.542 -22.980 5.427 1.00 31.17 298 PHE A O 1
ATOM 2393 N N . SER A 1 299 ? -10.000 -23.674 3.348 1.00 24.53 299 SER A N 1
ATOM 2394 C CA . SER A 1 299 ? -9.457 -25.029 3.523 1.00 24.53 299 SER A CA 1
ATOM 2395 C C . SER A 1 299 ? -8.082 -25.114 2.861 1.00 24.53 299 SER A C 1
ATOM 2397 O O . SER A 1 299 ? -7.951 -25.103 1.640 1.00 24.53 299 SER A O 1
ATOM 2399 N N . SER A 1 300 ? -7.041 -25.216 3.685 1.00 30.19 300 SER A N 1
ATOM 2400 C CA . SER A 1 300 ? -5.615 -25.237 3.312 1.00 30.19 300 SER A CA 1
ATOM 2401 C C . SER A 1 300 ? -5.136 -26.579 2.723 1.00 30.19 300 SER A C 1
ATOM 2403 O O . SER A 1 300 ? -3.982 -26.959 2.887 1.00 30.19 300 SER A O 1
ATOM 2405 N N . LYS A 1 301 ? -6.005 -27.330 2.034 1.00 24.53 301 LYS A N 1
ATOM 2406 C CA . LYS A 1 301 ? -5.694 -28.709 1.609 1.00 24.53 301 LYS A CA 1
ATOM 2407 C C . LYS A 1 301 ? -5.014 -28.868 0.243 1.00 24.53 301 LYS A C 1
ATOM 2409 O O . LYS A 1 301 ? -4.591 -29.976 -0.051 1.00 24.53 301 LYS A O 1
ATOM 2414 N N . ASN A 1 302 ? -4.817 -27.803 -0.539 1.00 25.17 302 ASN A N 1
ATOM 2415 C CA . ASN A 1 302 ? -4.178 -27.901 -1.867 1.00 25.17 302 ASN A CA 1
ATOM 2416 C C . ASN A 1 302 ? -2.833 -27.160 -2.012 1.00 25.17 302 ASN A C 1
ATOM 2418 O O . ASN A 1 302 ? -2.369 -26.979 -3.131 1.00 25.17 302 ASN A O 1
ATOM 2422 N N . LEU A 1 303 ? -2.178 -26.758 -0.915 1.00 30.48 303 LEU A N 1
ATOM 2423 C CA . LEU A 1 303 ? -0.926 -25.978 -0.975 1.00 30.48 303 LEU A CA 1
ATOM 2424 C C . LEU A 1 303 ? 0.373 -26.795 -0.840 1.00 30.48 303 LEU A C 1
ATOM 2426 O O . LEU A 1 303 ? 1.447 -26.220 -0.700 1.00 30.48 303 LEU A O 1
ATOM 2430 N N . TYR A 1 304 ? 0.295 -28.125 -0.906 1.00 27.38 304 TYR A N 1
ATOM 2431 C CA . TYR A 1 304 ? 1.470 -28.997 -0.893 1.00 27.38 304 TYR A CA 1
ATOM 2432 C C . TYR A 1 304 ? 1.548 -29.790 -2.188 1.00 27.38 304 TYR A C 1
ATOM 2434 O O . TYR A 1 304 ? 1.034 -30.899 -2.251 1.00 27.38 304 TYR A O 1
ATOM 2442 N N . PHE A 1 305 ? 2.172 -29.217 -3.213 1.00 24.61 305 PHE A N 1
ATOM 2443 C CA . PHE A 1 305 ? 3.062 -29.906 -4.153 1.00 24.61 305 PHE A CA 1
ATOM 2444 C C . PHE A 1 305 ? 3.574 -28.886 -5.178 1.00 24.61 305 PHE A C 1
ATOM 2446 O O . PHE A 1 305 ? 2.896 -27.899 -5.435 1.00 24.61 305 PHE A O 1
ATOM 2453 N N . TRP A 1 306 ? 4.731 -29.171 -5.780 1.00 27.14 306 TRP A N 1
ATOM 2454 C CA . TRP A 1 306 ? 5.411 -28.402 -6.840 1.00 27.14 306 TRP A CA 1
ATOM 2455 C C . TRP A 1 306 ? 6.409 -27.352 -6.337 1.00 27.14 306 TRP A C 1
ATOM 2457 O O . TRP A 1 306 ? 6.168 -26.150 -6.319 1.00 27.14 306 TRP A O 1
ATOM 2467 N N . GLY A 1 307 ? 7.579 -27.860 -5.939 1.00 22.25 307 GLY A N 1
ATOM 2468 C CA . GLY A 1 307 ? 8.794 -27.070 -5.790 1.00 22.25 307 GLY A CA 1
ATOM 2469 C C . GLY A 1 307 ? 9.388 -26.649 -7.139 1.00 22.25 307 GLY A C 1
ATOM 2470 O O . GLY A 1 307 ? 9.256 -27.359 -8.135 1.00 22.25 307 GLY A O 1
ATOM 2471 N N . GLY A 1 308 ? 10.083 -25.507 -7.132 1.00 22.45 308 GLY A N 1
ATOM 2472 C CA . GLY A 1 308 ? 10.992 -25.095 -8.202 1.00 22.45 308 GLY A CA 1
ATOM 2473 C C . GLY A 1 308 ? 10.866 -23.634 -8.659 1.00 22.45 308 GLY A C 1
ATOM 2474 O O . GLY A 1 308 ? 10.077 -23.340 -9.543 1.00 22.45 308 GLY A O 1
ATOM 2475 N N . VAL A 1 309 ? 11.762 -22.780 -8.138 1.00 24.94 309 VAL A N 1
ATOM 2476 C CA . VAL A 1 309 ? 12.459 -21.668 -8.840 1.00 24.94 309 VAL A CA 1
ATOM 2477 C C . VAL A 1 309 ? 11.680 -20.377 -9.223 1.00 24.94 309 VAL A C 1
ATOM 2479 O O . VAL A 1 309 ? 11.056 -20.300 -10.269 1.00 24.94 309 VAL A O 1
ATOM 2482 N N . VAL A 1 310 ? 11.978 -19.315 -8.439 1.00 37.31 310 VAL A N 1
ATOM 2483 C CA . VAL A 1 310 ? 12.283 -17.886 -8.786 1.00 37.31 310 VAL A CA 1
ATOM 2484 C C . VAL A 1 310 ? 11.226 -16.767 -8.642 1.00 37.31 310 VAL A C 1
ATOM 2486 O O . VAL A 1 310 ? 10.483 -16.421 -9.546 1.00 37.31 310 VAL A O 1
ATOM 2489 N N . VAL A 1 311 ? 11.280 -16.116 -7.470 1.00 35.72 311 VAL A N 1
ATOM 2490 C CA . VAL A 1 311 ? 11.672 -14.718 -7.122 1.00 35.72 311 VAL A CA 1
ATOM 2491 C C . VAL A 1 311 ? 11.691 -13.558 -8.165 1.00 35.72 311 VAL A C 1
ATOM 2493 O O . VAL A 1 311 ? 12.419 -12.592 -7.959 1.00 35.72 311 VAL A O 1
ATOM 2496 N N . GLY A 1 312 ? 10.895 -13.546 -9.235 1.00 30.81 312 GLY A N 1
ATOM 2497 C CA . GLY A 1 312 ? 10.945 -12.448 -10.229 1.00 30.81 312 GLY A CA 1
ATOM 2498 C C . GLY A 1 312 ? 10.358 -11.101 -9.766 1.00 30.81 312 GLY A C 1
ATOM 2499 O O . GLY A 1 312 ? 11.054 -10.090 -9.675 1.00 30.81 312 GLY A O 1
ATOM 2500 N N . GLY A 1 313 ? 9.069 -11.073 -9.424 1.00 34.12 313 GLY A N 1
ATOM 2501 C CA . GLY A 1 313 ? 8.302 -9.818 -9.342 1.00 34.12 313 GLY A CA 1
ATOM 2502 C C . GLY A 1 313 ? 8.587 -8.935 -8.121 1.00 34.12 313 GLY A C 1
ATOM 2503 O O . GLY A 1 313 ? 8.611 -7.714 -8.229 1.00 34.12 313 GLY A O 1
ATOM 2504 N N . LEU A 1 314 ? 8.853 -9.531 -6.953 1.00 35.44 314 LEU A N 1
ATOM 2505 C CA . LEU A 1 314 ? 9.142 -8.777 -5.720 1.00 35.44 314 LEU A CA 1
ATOM 2506 C C . LEU A 1 314 ? 10.587 -8.258 -5.682 1.00 35.44 314 LEU A C 1
ATOM 2508 O O . LEU A 1 314 ? 10.831 -7.192 -5.122 1.00 35.44 314 LEU A O 1
ATOM 2512 N N . LEU A 1 315 ? 11.530 -8.984 -6.301 1.00 35.91 315 LEU A N 1
ATOM 2513 C CA . LEU A 1 315 ? 12.911 -8.524 -6.425 1.00 35.91 315 LEU A CA 1
ATOM 2514 C C . LEU A 1 315 ? 13.050 -7.458 -7.506 1.00 35.91 315 LEU A C 1
ATOM 2516 O O . LEU A 1 315 ? 13.681 -6.451 -7.221 1.00 35.91 315 LEU A O 1
ATOM 2520 N N . LEU A 1 316 ? 12.412 -7.606 -8.674 1.00 39.50 316 LEU A N 1
ATOM 2521 C CA . LEU A 1 316 ? 12.456 -6.594 -9.736 1.00 39.50 316 LEU A CA 1
ATOM 2522 C C . LEU A 1 316 ? 11.924 -5.237 -9.262 1.00 39.50 316 LEU A C 1
ATOM 2524 O O . LEU A 1 316 ? 12.619 -4.241 -9.413 1.00 39.50 316 LEU A O 1
ATOM 2528 N N . VAL A 1 317 ? 10.769 -5.187 -8.588 1.00 41.97 317 VAL A N 1
ATOM 2529 C CA . VAL A 1 317 ? 10.263 -3.921 -8.027 1.00 41.97 317 VAL A CA 1
ATOM 2530 C C . VAL A 1 317 ? 11.219 -3.348 -6.977 1.00 41.97 317 VAL A C 1
ATOM 2532 O O . VAL A 1 317 ? 11.410 -2.145 -6.959 1.00 41.97 317 VAL A O 1
ATOM 2535 N N . SER A 1 318 ? 11.876 -4.170 -6.147 1.00 38.56 318 SER A N 1
ATOM 2536 C CA . SER A 1 318 ? 12.850 -3.682 -5.152 1.00 38.56 318 SER A CA 1
ATOM 2537 C C . SER A 1 318 ? 14.235 -3.313 -5.717 1.00 38.56 318 SER A C 1
ATOM 2539 O O . SER A 1 318 ? 14.935 -2.504 -5.119 1.00 38.56 318 SER A O 1
ATOM 2541 N N . MET A 1 319 ? 14.621 -3.891 -6.859 1.00 41.88 319 MET A N 1
ATOM 2542 C CA . MET A 1 319 ? 15.919 -3.720 -7.532 1.00 41.88 319 MET A CA 1
ATOM 2543 C C . MET A 1 319 ? 15.902 -2.640 -8.616 1.00 41.88 319 MET A C 1
ATOM 2545 O O . MET A 1 319 ? 16.963 -2.272 -9.107 1.00 41.88 319 MET A O 1
ATOM 2549 N N . LEU A 1 320 ? 14.724 -2.138 -8.993 1.00 41.62 320 LEU A N 1
ATOM 2550 C CA . LEU A 1 320 ? 14.564 -0.976 -9.874 1.00 41.62 320 LEU A CA 1
ATOM 2551 C C . LEU A 1 320 ? 14.526 0.351 -9.106 1.00 41.62 320 LEU A C 1
ATOM 2553 O O . LEU A 1 320 ? 14.736 1.409 -9.689 1.00 41.62 320 LEU A O 1
ATOM 2557 N N . LEU A 1 321 ? 14.309 0.299 -7.791 1.00 41.53 321 LEU A N 1
ATOM 2558 C CA . LEU A 1 321 ? 14.333 1.470 -6.919 1.00 41.53 321 LEU A CA 1
ATOM 2559 C C . LEU A 1 321 ? 15.727 2.164 -6.805 1.00 41.53 321 LEU A C 1
ATOM 2561 O O . LEU A 1 321 ? 15.721 3.382 -6.692 1.00 41.53 321 LEU A O 1
ATOM 2565 N N . PRO A 1 322 ? 16.906 1.503 -6.936 1.00 38.59 322 PRO A N 1
ATOM 2566 C CA . PRO A 1 322 ? 18.244 2.141 -7.024 1.00 38.59 322 PRO A CA 1
ATOM 2567 C C . PRO A 1 322 ? 18.472 3.129 -8.156 1.00 38.59 322 PRO A C 1
ATOM 2569 O O . PRO A 1 322 ? 19.513 3.783 -8.197 1.00 38.59 322 PRO A O 1
ATOM 2572 N N . TYR A 1 323 ? 17.510 3.249 -9.062 1.00 40.31 323 TYR A N 1
ATOM 2573 C CA . TYR A 1 323 ? 17.484 4.252 -10.116 1.00 40.31 323 TYR A CA 1
ATOM 2574 C C . TYR A 1 323 ? 16.841 5.584 -9.661 1.00 40.31 323 TYR A C 1
ATOM 2576 O O . TYR A 1 323 ? 17.064 6.629 -10.278 1.00 40.31 323 TYR A O 1
ATOM 2584 N N . ILE A 1 324 ? 16.075 5.568 -8.560 1.00 39.88 324 ILE A N 1
ATOM 2585 C CA . ILE A 1 324 ? 15.336 6.718 -8.004 1.00 39.88 324 ILE A CA 1
ATOM 2586 C C . ILE A 1 324 ? 16.288 7.781 -7.451 1.00 39.88 324 ILE A C 1
ATOM 2588 O O . ILE A 1 324 ? 16.060 8.973 -7.640 1.00 39.88 324 ILE A O 1
ATOM 2592 N N . THR A 1 325 ? 17.373 7.358 -6.806 1.00 35.19 325 THR A N 1
ATOM 2593 C CA . THR A 1 325 ? 18.334 8.259 -6.156 1.00 35.19 325 THR A CA 1
ATOM 2594 C C . THR A 1 325 ? 19.408 8.776 -7.120 1.00 35.19 325 THR A C 1
ATOM 2596 O O . THR A 1 325 ? 19.794 9.941 -7.046 1.00 35.19 325 THR A O 1
ATOM 2599 N N . GLN A 1 326 ? 19.834 7.966 -8.095 1.00 30.75 326 GLN A N 1
ATOM 2600 C CA . GLN A 1 326 ? 20.941 8.325 -8.991 1.00 30.75 326 GLN A CA 1
ATOM 2601 C C . GLN A 1 326 ? 20.520 9.272 -10.134 1.00 30.75 326 GLN A C 1
ATOM 2603 O O . GLN A 1 326 ? 21.260 10.193 -10.473 1.00 30.75 326 GLN A O 1
ATOM 2608 N N . SER A 1 327 ? 19.296 9.131 -10.664 1.00 29.72 327 SER A N 1
ATOM 2609 C CA . SER A 1 327 ? 18.747 10.089 -11.642 1.00 29.72 327 SER A CA 1
ATOM 2610 C C . SER A 1 327 ? 18.492 11.480 -11.035 1.00 29.72 327 SER A C 1
ATOM 2612 O O . SER A 1 327 ? 18.544 12.483 -11.748 1.00 29.72 327 SER A O 1
ATOM 2614 N N . GLN A 1 328 ? 18.293 11.565 -9.713 1.00 34.75 328 GLN A N 1
ATOM 2615 C CA . GLN A 1 328 ? 18.203 12.834 -8.992 1.00 34.75 328 GLN A CA 1
ATOM 2616 C C . GLN A 1 328 ? 19.576 13.464 -8.727 1.00 34.75 328 GLN A C 1
ATOM 2618 O O . GLN A 1 328 ? 19.716 14.664 -8.961 1.00 34.75 328 GLN A O 1
ATOM 2623 N N . GLU A 1 329 ? 20.593 12.688 -8.328 1.00 30.19 329 GLU A N 1
ATOM 2624 C CA . GLU A 1 329 ? 21.973 13.188 -8.186 1.00 30.19 329 GLU A CA 1
ATOM 2625 C C . GLU A 1 329 ? 22.530 13.732 -9.512 1.00 30.19 329 GLU A C 1
ATOM 2627 O O . GLU A 1 329 ? 23.157 14.793 -9.526 1.00 30.19 329 GLU A O 1
ATOM 2632 N N . GLU A 1 330 ? 22.242 13.083 -10.645 1.00 29.41 330 GLU A N 1
ATOM 2633 C CA . GLU A 1 330 ? 22.617 13.590 -11.974 1.00 29.41 330 GLU A CA 1
ATOM 2634 C C . GLU A 1 330 ? 21.814 14.842 -12.376 1.00 29.41 330 GLU A C 1
ATOM 2636 O O . GLU A 1 330 ? 22.374 15.776 -12.946 1.00 29.41 330 GLU A O 1
ATOM 2641 N N . SER A 1 331 ? 20.527 14.936 -12.019 1.00 29.50 331 SER A N 1
ATOM 2642 C CA . SER A 1 331 ? 19.712 16.131 -12.312 1.00 29.50 331 SER A CA 1
ATOM 2643 C C . SER A 1 331 ? 20.069 17.360 -11.457 1.00 29.50 331 SER A C 1
ATOM 2645 O O . SER A 1 331 ? 19.956 18.490 -11.931 1.00 29.50 331 SER A O 1
ATOM 2647 N N . LEU A 1 332 ? 20.545 17.151 -10.222 1.00 29.86 332 LEU A N 1
ATOM 2648 C CA . LEU A 1 332 ? 20.994 18.201 -9.295 1.00 29.86 332 LEU A CA 1
ATOM 2649 C C . LEU A 1 332 ? 22.457 18.610 -9.521 1.00 29.86 332 LEU A C 1
ATOM 2651 O O . LEU A 1 332 ? 22.836 19.728 -9.185 1.00 29.86 332 LEU A O 1
ATOM 2655 N N . SER A 1 333 ? 23.281 17.739 -10.111 1.00 27.80 333 SER A N 1
ATOM 2656 C CA . SER A 1 333 ? 24.669 18.056 -10.486 1.00 27.80 333 SER A CA 1
ATOM 2657 C C . SER A 1 333 ? 24.803 18.723 -11.861 1.00 27.80 333 SER A C 1
ATOM 2659 O O . SER A 1 333 ? 25.881 19.213 -12.198 1.00 27.80 333 SER A O 1
ATOM 2661 N N . LEU A 1 334 ? 23.713 18.803 -12.636 1.00 29.44 334 LEU A N 1
ATOM 2662 C CA . LEU A 1 334 ? 23.673 19.436 -13.958 1.00 29.44 334 LEU A CA 1
ATOM 2663 C C . LEU A 1 334 ? 23.119 20.869 -13.976 1.00 29.44 334 LEU A C 1
ATOM 2665 O O . LEU A 1 334 ? 23.010 21.441 -15.060 1.00 29.44 334 LEU A O 1
ATOM 2669 N N . THR A 1 335 ? 22.827 21.506 -12.835 1.00 26.39 335 THR A N 1
ATOM 2670 C CA . THR A 1 335 ? 22.707 22.976 -12.820 1.00 26.39 335 THR A CA 1
ATOM 2671 C C . THR A 1 335 ? 24.103 23.583 -12.968 1.00 26.39 335 THR A C 1
ATOM 2673 O O . THR A 1 335 ? 24.907 23.463 -12.038 1.00 26.39 335 THR A O 1
ATOM 2676 N N . PRO A 1 336 ? 24.437 24.247 -14.092 1.00 28.94 336 PRO A N 1
ATOM 2677 C CA . PRO A 1 336 ? 25.676 24.993 -14.170 1.00 28.94 336 PRO A CA 1
ATOM 2678 C C . PRO A 1 336 ? 25.547 26.181 -13.220 1.00 28.94 336 PRO A C 1
ATOM 2680 O O . PRO A 1 336 ? 24.606 26.969 -13.328 1.00 28.94 336 PRO A O 1
ATOM 2683 N N . ASN A 1 337 ? 26.516 26.323 -12.318 1.00 34.84 337 ASN A N 1
ATOM 2684 C CA . ASN A 1 337 ? 26.843 27.618 -11.738 1.00 34.84 337 ASN A CA 1
ATOM 2685 C C . ASN A 1 337 ? 27.137 28.576 -12.897 1.00 34.84 337 ASN A C 1
ATOM 2687 O O . ASN A 1 337 ? 28.240 28.566 -13.439 1.00 34.84 337 ASN A O 1
ATOM 2691 N N . ASN A 1 338 ? 26.150 29.377 -13.282 1.00 29.36 338 ASN A N 1
ATOM 2692 C CA . ASN A 1 338 ? 26.358 30.555 -14.101 1.00 29.36 338 ASN A CA 1
ATOM 2693 C C . ASN A 1 338 ? 26.050 31.775 -13.236 1.00 29.36 338 ASN A 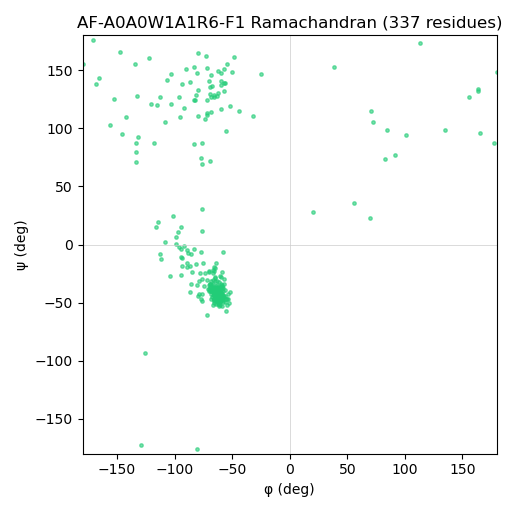C 1
ATOM 2695 O O . ASN A 1 338 ? 25.019 31.824 -12.565 1.00 29.36 338 ASN A O 1
ATOM 2699 N N . CYS A 1 339 ? 27.038 32.667 -13.230 1.00 34.59 339 CYS A N 1
ATOM 2700 C CA . CYS A 1 339 ? 27.146 33.922 -12.500 1.00 34.59 339 CYS A CA 1
ATOM 2701 C C . CYS A 1 339 ? 25.922 34.834 -12.571 1.00 34.59 339 CYS A C 1
ATOM 2703 O O . CYS A 1 339 ? 25.232 34.829 -13.616 1.00 34.59 339 CYS A O 1
#

Mean predicted aligned error: 12.71 Å

Organism: NCBI:txid66969

Nearest PDB structures (foldseek):
  7sss-assembly1_H  TM=2.982E-01  e=2.314E+00  Homo sapiens

Sequence (339 aa):
MSKYNQLLEFVCELIDVQVKKYVKLAHRGVGPDARINAALVYDEVNELLEIAQSLLKVIEKELKGSLEDTSTFDLAFQQVKFYIEQEKLRAYAGWLLDANNIHATVDDRTDEQLKQLEQIAQLGKVDFRVSAQPVTPIQLQCQHDSHQIASYILKLAKDIRTDPTMKLDEKIPHHAQIILRKNATTRYMEYSKQIDELYSICELLLKNSTVQARITQLTKESADIYATGHAATLKELLLEYRTLVPNSRLFASEYKPLEVAAAQDEPLAQQKKESLVKTPVQEKTSSLTTKPEKNSIFSSKNLYFWGGVVVGGLLLVSMLLPYITQSQEESLSLTPNNC